Protein AF-A0A0K2RMB3-F1 (afdb_monomer_lite)

Secondary structure (DSSP, 8-state):
-HIIIIIHHHHHHTTS-BS-BSSSB-S-EEHHHHHHHHHHHHHHHHHHT-THHHHHHHHHHGGGGT-STT-S-SEETTTTEE--EE-TTS-EE----HHHHHHHHHHHHHHHT-HHHHHHHHT--EEEEEE--EEEEGGGSEEEEEEEE--S-SB-SS-B-GGG-EEEEEEEEEEEEE----SS-EEEEEEEEEBSS---EEEEEETTEEEEEEESB---S--SSS-SSEEEEPPPSSPBPTT--EEEEEESS-EEEEEEEEEESEEEEEEESTT--EEEEEE-SSS-EEEE--PPTTEEEEEEEE-TTSPBPPPPTTSSSEESS-EEEE-TT-EEEEEEEE-

Radius of gyration: 21.23 Å; chains: 1; bounding box: 59×36×60 Å

Foldseek 3Di:
DLCLFFVLQQCVLLFAQFPQPLPHSAHWFFQLSLLCNLVVLLVLCVVVVQVLSLLSSLLSLLQQQQQHLLSHHQADPVVLFGWGTAHPNRDTRRDGDPSNSVSNVSSVVSCVVPVVSVVSNNQFRHWPHHFWKDWFFQQVWDKDQWHKDQDPALDQQRGGQVVNIWIKHAAQMKTKTFADAAQAWKWKFWFWFAAQDFDDWKWKDQPPRTFAIGGQYNQHCDDPTNHRTDGDGHTTNHTHGHGTTIMMITHNGIIITRTMIIGGQWIKIWTGGNNAIKMKIFGQDPAKDKDAADADPQKWKAKFEAELSSHTDDDDPPQRDTH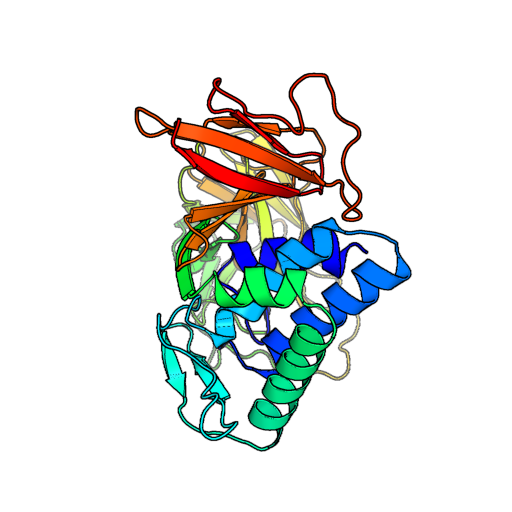PRRIHIYGHNGMMMIGIGGD

Structure (mmCIF, N/CA/C/O backbone):
data_AF-A0A0K2RMB3-F1
#
_entry.id   AF-A0A0K2RMB3-F1
#
loop_
_atom_site.group_PDB
_atom_site.id
_atom_site.type_symbol
_atom_site.label_atom_id
_atom_site.label_alt_id
_atom_site.label_comp_id
_atom_site.label_asym_id
_atom_site.label_entity_id
_atom_site.label_seq_id
_atom_site.pdbx_PDB_ins_code
_atom_site.Cartn_x
_atom_site.Cartn_y
_atom_site.Cartn_z
_atom_site.occupancy
_atom_site.B_iso_or_equiv
_atom_site.auth_seq_id
_atom_site.auth_comp_id
_atom_site.auth_asym_id
_atom_site.auth_atom_id
_atom_site.pdbx_PDB_model_num
ATOM 1 N N . MET A 1 1 ? -0.849 14.675 6.316 1.00 88.12 1 MET A N 1
ATOM 2 C CA . MET A 1 1 ? -2.057 14.631 5.455 1.00 88.12 1 MET A CA 1
ATOM 3 C C . MET A 1 1 ? -2.011 13.508 4.431 1.00 88.12 1 MET A C 1
ATOM 5 O O . MET A 1 1 ? -2.684 12.527 4.680 1.00 88.12 1 MET A O 1
ATOM 9 N N . LYS A 1 2 ? -1.232 13.571 3.335 1.00 91.75 2 LYS A N 1
ATOM 10 C CA . LYS A 1 2 ? -1.259 12.508 2.299 1.00 91.75 2 LYS A CA 1
ATOM 11 C C . LYS A 1 2 ? -0.852 11.118 2.807 1.00 91.75 2 LYS A C 1
ATOM 13 O O . LYS A 1 2 ? -1.502 10.141 2.459 1.00 91.75 2 LYS A O 1
ATOM 18 N N . ASP A 1 3 ? 0.174 11.034 3.656 1.00 94.06 3 ASP A N 1
ATOM 19 C CA . ASP A 1 3 ? 0.563 9.758 4.280 1.00 94.06 3 ASP A CA 1
ATOM 20 C C . ASP A 1 3 ? -0.597 9.143 5.096 1.00 94.06 3 ASP A C 1
ATOM 22 O O . ASP A 1 3 ? -0.942 7.976 4.935 1.00 94.06 3 ASP A O 1
ATOM 26 N N . SER A 1 4 ? -1.275 9.961 5.898 1.00 96.31 4 SER A N 1
ATOM 27 C CA . SER A 1 4 ? -2.376 9.539 6.769 1.00 96.31 4 SER A CA 1
ATOM 28 C C . SER A 1 4 ? -3.677 9.240 6.013 1.00 96.31 4 SER A C 1
ATOM 30 O O . SER A 1 4 ? -4.327 8.245 6.294 1.00 96.31 4 SER A O 1
ATOM 32 N N . ALA A 1 5 ? -4.065 10.091 5.059 1.00 95.06 5 ALA A N 1
ATOM 33 C CA . ALA A 1 5 ? -5.365 10.029 4.383 1.00 95.06 5 ALA A CA 1
ATOM 34 C C . ALA A 1 5 ? -5.354 9.212 3.080 1.00 95.06 5 ALA A C 1
ATOM 36 O O . ALA A 1 5 ? -6.416 8.847 2.594 1.00 95.06 5 ALA A O 1
ATOM 37 N N . GLN A 1 6 ? -4.179 8.939 2.500 1.00 94.62 6 GLN A N 1
ATOM 38 C CA . GLN A 1 6 ? -4.058 8.215 1.227 1.00 94.62 6 GLN A CA 1
ATOM 39 C C . GLN A 1 6 ? -3.192 6.972 1.382 1.00 94.62 6 GLN A C 1
ATOM 41 O O . GLN A 1 6 ? -3.661 5.862 1.149 1.00 94.62 6 GLN A O 1
ATOM 46 N N . PHE A 1 7 ? -1.939 7.138 1.811 1.00 95.00 7 PHE A N 1
ATOM 47 C CA . PHE A 1 7 ? -1.003 6.017 1.872 1.00 95.00 7 PHE A CA 1
ATOM 48 C C . PHE A 1 7 ? -1.413 4.974 2.917 1.00 95.00 7 PHE A C 1
ATOM 50 O O . PHE A 1 7 ? -1.483 3.795 2.596 1.00 95.00 7 PHE A O 1
ATOM 57 N N . THR A 1 8 ? -1.743 5.387 4.142 1.00 96.81 8 THR A N 1
ATOM 58 C CA . THR A 1 8 ? -2.095 4.449 5.219 1.00 96.81 8 THR A CA 1
ATOM 59 C C . THR A 1 8 ? -3.355 3.624 4.902 1.00 96.81 8 THR A C 1
ATOM 61 O O . THR A 1 8 ? -3.302 2.405 5.041 1.00 96.81 8 THR A O 1
ATOM 64 N N . PRO A 1 9 ? -4.460 4.200 4.391 1.00 96.81 9 PRO A N 1
ATOM 65 C CA . PRO A 1 9 ? -5.590 3.406 3.911 1.00 96.81 9 PRO A CA 1
ATOM 66 C C . PRO A 1 9 ? -5.220 2.428 2.782 1.00 96.81 9 PRO A C 1
ATOM 68 O O . PRO A 1 9 ? -5.684 1.289 2.785 1.00 96.81 9 PRO A O 1
ATOM 71 N N . GLN A 1 10 ? -4.353 2.831 1.843 1.00 95.81 10 GLN A N 1
ATOM 72 C CA . GLN A 1 10 ? -3.859 1.938 0.783 1.00 95.81 10 GLN A CA 1
ATOM 73 C C . GLN A 1 10 ? -2.991 0.799 1.339 1.00 95.81 10 GLN A C 1
ATOM 75 O O . GLN A 1 10 ? -3.118 -0.336 0.887 1.00 95.81 10 GLN A O 1
ATOM 80 N N . LEU A 1 11 ? -2.160 1.078 2.346 1.00 95.56 11 LEU A N 1
ATOM 81 C CA . LEU A 1 11 ? -1.373 0.084 3.079 1.00 95.56 11 LEU A CA 1
ATOM 82 C C . LEU A 1 11 ? -2.285 -0.959 3.745 1.00 95.56 11 LEU A C 1
ATOM 84 O O . LEU A 1 11 ? -2.073 -2.160 3.597 1.00 95.56 11 LEU A O 1
ATOM 88 N N . LEU A 1 12 ? -3.360 -0.515 4.403 1.00 96.81 12 LEU A N 1
ATOM 89 C CA . LEU A 1 12 ? -4.344 -1.412 5.016 1.00 96.81 12 LEU A CA 1
ATOM 90 C C . LEU A 1 12 ? -5.063 -2.281 3.970 1.00 96.81 12 LEU A C 1
ATOM 92 O O . LEU A 1 12 ? -5.192 -3.490 4.162 1.00 96.81 12 LEU A O 1
ATOM 96 N N . ALA A 1 13 ? -5.465 -1.701 2.836 1.00 97.00 13 ALA A N 1
ATOM 97 C CA . ALA A 1 13 ? -6.084 -2.442 1.736 1.00 97.00 13 ALA A CA 1
ATOM 98 C C . ALA A 1 13 ? -5.119 -3.380 0.991 1.00 97.00 13 ALA A C 1
ATOM 100 O O . ALA A 1 13 ? -5.566 -4.303 0.317 1.00 97.00 13 ALA A O 1
ATOM 101 N N . ALA A 1 14 ? -3.806 -3.188 1.117 1.00 94.31 14 ALA A N 1
ATOM 102 C CA . ALA A 1 14 ? -2.798 -4.099 0.576 1.00 94.31 14 ALA A CA 1
ATOM 103 C C . ALA A 1 14 ? -2.508 -5.305 1.493 1.00 94.31 14 ALA A C 1
ATOM 105 O O . ALA A 1 14 ? -1.767 -6.201 1.102 1.00 94.31 14 ALA A O 1
ATOM 106 N N . GLY A 1 15 ? -3.107 -5.364 2.688 1.00 90.56 15 GLY A N 1
ATOM 107 C CA . GLY A 1 15 ? -2.959 -6.493 3.612 1.00 90.56 15 GLY A CA 1
ATOM 108 C C . GLY A 1 15 ? -2.598 -6.098 5.039 1.00 90.56 15 GLY A C 1
ATOM 109 O O . GLY A 1 15 ? -2.682 -6.948 5.928 1.00 90.56 15 GLY A O 1
ATOM 110 N N . GLY A 1 16 ? -2.235 -4.836 5.280 1.00 88.94 16 GLY A N 1
ATOM 111 C CA . GLY A 1 16 ? -1.943 -4.305 6.608 1.00 88.94 16 GLY A CA 1
ATOM 112 C C . GLY A 1 16 ? -0.592 -3.588 6.691 1.00 88.94 16 GLY A C 1
ATOM 113 O O . GLY A 1 16 ? 0.048 -3.339 5.674 1.00 88.94 16 GLY A O 1
ATOM 114 N N . PRO A 1 17 ? -0.156 -3.224 7.905 1.00 89.31 17 PRO A N 1
ATOM 115 C CA . PRO A 1 17 ? 1.046 -2.426 8.128 1.00 89.31 17 PRO A CA 1
ATOM 116 C C . PRO A 1 17 ? 2.322 -3.277 8.041 1.00 89.31 17 PRO A C 1
ATOM 118 O O . PRO A 1 17 ? 2.923 -3.627 9.057 1.00 89.31 17 PRO A O 1
ATOM 121 N N . ASP A 1 18 ? 2.715 -3.642 6.820 1.00 91.06 18 ASP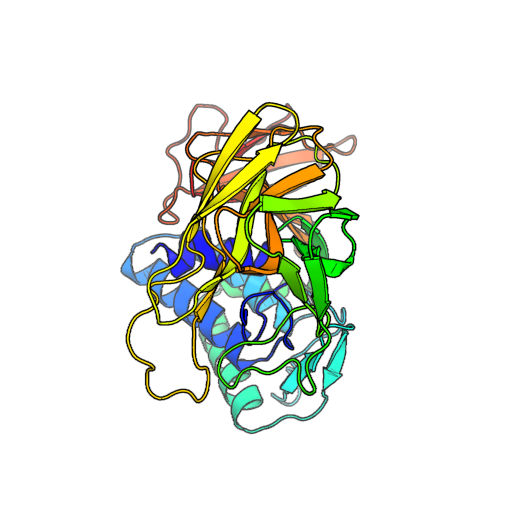 A N 1
ATOM 122 C CA . ASP A 1 18 ? 3.995 -4.311 6.559 1.00 91.06 18 ASP A CA 1
ATOM 123 C C . ASP A 1 18 ? 5.176 -3.426 6.987 1.00 91.06 18 ASP A C 1
ATOM 125 O O . ASP A 1 18 ? 5.121 -2.202 6.839 1.00 91.06 18 ASP A O 1
ATOM 129 N N . ASN A 1 19 ? 6.249 -4.046 7.491 1.00 89.00 19 ASN A N 1
ATOM 130 C CA . ASN A 1 19 ? 7.459 -3.355 7.952 1.00 89.00 19 ASN A CA 1
ATOM 131 C C . ASN A 1 19 ? 8.051 -2.445 6.868 1.00 89.00 19 ASN A C 1
ATOM 133 O O . ASN A 1 19 ? 8.391 -1.293 7.135 1.00 89.00 19 ASN A O 1
ATOM 137 N N . ALA A 1 20 ? 8.133 -2.945 5.635 1.00 89.25 20 ALA A N 1
ATOM 138 C CA . ALA A 1 20 ? 8.545 -2.151 4.493 1.00 89.25 20 ALA A CA 1
ATOM 139 C C . ALA A 1 20 ? 7.935 -2.658 3.185 1.00 89.25 20 ALA A C 1
ATOM 141 O O . ALA A 1 20 ? 7.613 -3.838 3.023 1.00 89.25 20 ALA A O 1
ATOM 142 N N . TRP A 1 21 ? 7.827 -1.732 2.232 1.00 91.56 21 TRP A N 1
ATOM 143 C CA . TRP A 1 21 ? 7.614 -2.024 0.819 1.00 91.56 21 TRP A CA 1
ATOM 144 C C . TRP A 1 21 ? 8.912 -1.736 0.078 1.00 91.56 21 TRP A C 1
ATOM 146 O O . TRP A 1 21 ? 9.262 -0.575 -0.143 1.00 91.56 21 TRP A O 1
ATOM 156 N N . SER A 1 22 ? 9.650 -2.793 -0.256 1.00 91.31 22 SER A N 1
ATOM 157 C CA . SER A 1 22 ? 11.040 -2.696 -0.705 1.00 91.31 22 SER A CA 1
ATOM 158 C C . SER A 1 22 ? 11.289 -3.419 -2.038 1.00 91.31 22 SER A C 1
ATOM 160 O O . SER A 1 22 ? 12.132 -4.303 -2.072 1.00 91.31 22 SER A O 1
ATOM 162 N N . PRO A 1 23 ? 10.622 -3.074 -3.160 1.00 92.12 23 PRO A N 1
ATOM 163 C CA . PRO A 1 23 ? 9.581 -2.055 -3.333 1.00 92.12 23 PRO A CA 1
ATOM 164 C C . PRO A 1 23 ? 8.153 -2.621 -3.245 1.00 92.12 23 PRO A C 1
ATOM 166 O O . PRO A 1 23 ? 7.186 -1.860 -3.276 1.00 92.12 23 PRO A O 1
ATOM 169 N N . THR A 1 24 ? 8.007 -3.944 -3.168 1.00 92.88 24 THR A N 1
ATOM 170 C CA . THR A 1 24 ? 6.718 -4.633 -3.052 1.00 92.88 24 THR A CA 1
ATOM 171 C C . THR A 1 24 ? 6.336 -4.879 -1.591 1.00 92.88 24 THR A C 1
ATOM 173 O O . THR A 1 24 ? 7.229 -4.974 -0.745 1.00 92.88 24 THR A O 1
ATOM 176 N N . PRO A 1 25 ? 5.041 -5.072 -1.279 1.00 87.50 25 PRO A N 1
ATOM 177 C CA . PRO A 1 25 ? 4.598 -5.596 0.014 1.00 87.50 25 PRO A CA 1
ATOM 178 C C . PRO A 1 25 ? 5.133 -7.021 0.223 1.00 87.50 25 PRO A C 1
ATOM 180 O O . PRO A 1 25 ? 4.576 -7.985 -0.298 1.00 87.50 25 PRO A O 1
ATOM 183 N N . GLY A 1 26 ? 6.271 -7.152 0.909 1.00 84.19 26 GLY A N 1
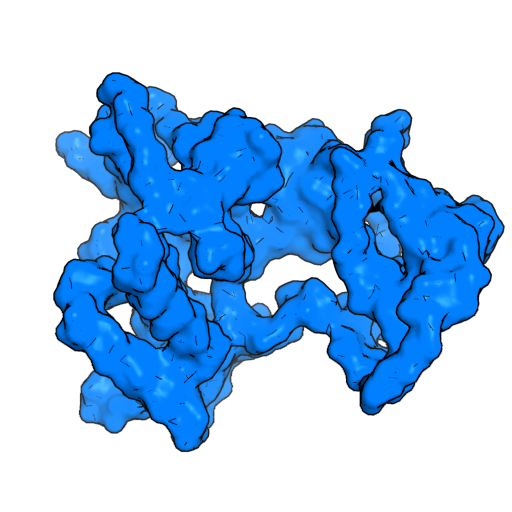ATOM 184 C CA . GLY A 1 26 ? 7.013 -8.418 0.999 1.00 84.19 26 GLY A CA 1
ATOM 185 C C . GLY A 1 26 ? 7.612 -8.718 2.369 1.00 84.19 26 GLY A C 1
ATOM 186 O O . GLY A 1 26 ? 8.315 -9.714 2.514 1.00 84.19 26 GLY A O 1
ATOM 187 N N . GLU A 1 27 ? 7.337 -7.885 3.371 1.00 91.00 27 GLU A N 1
ATOM 188 C CA . GLU A 1 27 ? 7.900 -8.030 4.713 1.00 91.00 27 GLU A CA 1
ATOM 189 C C . GLU A 1 27 ? 6.841 -8.383 5.768 1.00 91.00 27 GLU A C 1
ATOM 191 O O . GLU A 1 27 ? 5.626 -8.338 5.539 1.00 91.00 27 GLU A O 1
ATOM 196 N N . ALA A 1 28 ? 7.313 -8.791 6.946 1.00 94.44 28 ALA A N 1
ATOM 197 C CA . ALA A 1 28 ? 6.451 -9.092 8.078 1.00 94.44 28 ALA A CA 1
ATOM 198 C C . ALA A 1 28 ? 5.682 -7.844 8.542 1.00 94.44 28 ALA A C 1
ATOM 200 O O . ALA A 1 28 ? 6.162 -6.717 8.443 1.00 94.44 28 ALA A O 1
ATOM 201 N N . GLN A 1 29 ? 4.493 -8.057 9.096 1.00 95.88 29 GLN A N 1
ATOM 202 C CA . GLN A 1 29 ? 3.797 -7.045 9.888 1.00 95.88 29 GLN A CA 1
ATOM 203 C C . GLN A 1 29 ? 4.357 -7.059 11.298 1.00 95.88 29 GLN A C 1
ATOM 205 O O . GLN A 1 29 ? 4.622 -8.126 11.839 1.00 95.88 29 GLN A O 1
ATOM 210 N N . ILE A 1 30 ? 4.501 -5.896 11.907 1.00 95.44 30 ILE A N 1
ATOM 211 C CA . ILE A 1 30 ? 5.247 -5.726 13.157 1.00 95.44 30 ILE A CA 1
ATOM 212 C C . ILE A 1 30 ? 4.568 -4.684 14.039 1.00 95.44 30 ILE A C 1
ATOM 214 O O . ILE A 1 30 ? 4.005 -3.707 13.541 1.00 95.44 30 ILE A O 1
ATOM 218 N N . ALA A 1 31 ? 4.649 -4.865 15.356 1.00 95.50 31 ALA A N 1
ATOM 219 C CA . ALA A 1 31 ? 3.939 -4.011 16.308 1.00 95.50 31 ALA A CA 1
ATOM 220 C C . ALA A 1 31 ? 4.317 -2.522 16.185 1.00 95.50 31 ALA A C 1
ATOM 222 O O . ALA A 1 31 ? 3.442 -1.664 16.172 1.00 95.50 31 ALA A O 1
ATOM 223 N N . TYR A 1 32 ? 5.599 -2.193 16.005 1.00 93.94 32 TYR A N 1
ATOM 224 C CA . TYR A 1 32 ? 6.036 -0.797 15.864 1.00 93.94 32 TYR A CA 1
ATOM 225 C C . TYR A 1 32 ? 5.655 -0.170 14.512 1.00 93.94 32 TYR A C 1
ATOM 227 O O . TYR A 1 32 ? 5.428 1.041 14.430 1.00 93.94 32 TYR A O 1
ATOM 235 N N . GLY A 1 33 ? 5.478 -0.985 13.465 1.00 94.38 33 GLY A N 1
ATOM 236 C CA . GLY A 1 33 ? 4.880 -0.548 12.202 1.00 94.38 33 GLY A CA 1
ATOM 237 C C . GLY A 1 33 ? 3.396 -0.204 12.356 1.00 94.38 33 GLY A C 1
ATOM 238 O O . GLY A 1 33 ? 2.938 0.797 11.808 1.00 94.38 33 GLY A O 1
ATOM 239 N N . VAL A 1 34 ? 2.655 -0.988 13.148 1.00 97.31 34 VAL A N 1
ATOM 240 C CA . VAL A 1 34 ? 1.240 -0.733 13.477 1.00 97.31 34 VAL A CA 1
ATOM 241 C C . VAL A 1 34 ? 1.109 0.538 14.316 1.00 97.31 34 VAL A C 1
ATOM 243 O O . VAL A 1 34 ? 0.344 1.433 13.958 1.00 97.31 34 VAL A O 1
ATOM 246 N N . ASP A 1 35 ? 1.885 0.641 15.396 1.00 98.00 35 ASP A N 1
ATOM 247 C CA . ASP A 1 35 ? 1.874 1.787 16.307 1.00 98.00 35 ASP A CA 1
ATOM 248 C C . ASP A 1 35 ? 2.161 3.105 15.591 1.00 98.00 35 ASP A C 1
ATOM 250 O O . ASP A 1 35 ? 1.394 4.059 15.710 1.00 98.00 35 ASP A O 1
ATOM 254 N N . SER A 1 36 ? 3.189 3.127 14.736 1.00 96.31 36 SER A N 1
ATOM 255 C CA . SER A 1 36 ? 3.529 4.308 13.935 1.00 96.31 36 SER A CA 1
ATOM 256 C C . SER A 1 36 ? 2.346 4.813 13.101 1.00 96.31 36 SER A C 1
ATOM 258 O O . SER A 1 36 ? 2.179 6.023 12.925 1.00 96.31 36 SER A O 1
ATOM 260 N N . ARG A 1 37 ? 1.493 3.905 12.601 1.00 97.69 37 ARG A N 1
ATOM 261 C CA . ARG A 1 37 ? 0.268 4.279 11.881 1.00 97.69 37 ARG A CA 1
ATOM 262 C C . ARG A 1 37 ? -0.799 4.803 12.830 1.00 97.69 37 ARG A C 1
ATOM 264 O O . ARG A 1 37 ? -1.365 5.852 12.541 1.00 97.69 37 ARG A O 1
ATOM 271 N N . VAL A 1 38 ? -1.057 4.121 13.946 1.00 98.62 38 VAL A N 1
ATOM 272 C CA . VAL A 1 38 ? -2.063 4.540 14.937 1.00 98.62 38 VAL A CA 1
ATOM 273 C C . VAL A 1 38 ? -1.743 5.930 15.490 1.00 98.62 38 VAL A C 1
ATOM 275 O O . VAL A 1 38 ? -2.566 6.838 15.366 1.00 98.62 38 VAL A O 1
ATOM 278 N N . GLU A 1 39 ? -0.540 6.133 16.023 1.00 98.38 39 GLU A N 1
ATOM 279 C CA . GLU A 1 39 ? -0.106 7.412 16.597 1.00 98.38 39 GLU A CA 1
ATOM 280 C C . GLU A 1 39 ? -0.076 8.522 15.537 1.00 98.38 39 GLU A C 1
ATOM 282 O O . GLU A 1 39 ? -0.600 9.619 15.752 1.00 98.38 39 GLU A O 1
ATOM 287 N N . GLY A 1 40 ? 0.458 8.231 14.343 1.00 97.75 40 GLY A N 1
ATOM 288 C CA . GLY A 1 40 ? 0.495 9.179 13.229 1.00 97.75 40 GLY A CA 1
ATOM 289 C C . GLY A 1 40 ? -0.897 9.631 12.777 1.00 97.75 40 GLY A C 1
ATOM 290 O O . GLY A 1 40 ? -1.116 10.823 12.530 1.00 97.75 40 GLY A O 1
ATOM 291 N N . LEU A 1 41 ? -1.857 8.705 12.703 1.00 98.56 41 LEU A N 1
ATOM 292 C CA . LEU A 1 41 ? -3.251 8.996 12.366 1.00 98.56 41 LEU A CA 1
ATOM 293 C C . LEU A 1 41 ? -3.934 9.820 13.457 1.00 98.56 41 LEU A C 1
ATOM 295 O O . LEU A 1 41 ? -4.530 10.845 13.136 1.00 98.56 41 LEU A O 1
ATOM 299 N N . VAL A 1 42 ? -3.808 9.435 14.731 1.00 98.69 42 VAL A N 1
ATOM 300 C CA . VAL A 1 42 ? -4.411 10.154 15.869 1.00 98.69 42 VAL A CA 1
ATOM 301 C C . VAL A 1 42 ? -3.854 11.574 15.985 1.00 98.69 42 VAL A C 1
ATOM 303 O O . VAL A 1 42 ? -4.617 12.538 16.112 1.00 98.69 42 VAL A O 1
ATOM 306 N N . ALA A 1 43 ? -2.532 11.734 15.890 1.00 98.12 43 ALA A N 1
ATOM 307 C CA . ALA A 1 43 ? -1.885 13.040 15.939 1.00 98.12 43 ALA A CA 1
ATOM 308 C C . ALA A 1 43 ? -2.316 13.928 14.762 1.00 98.12 43 ALA A C 1
ATOM 310 O O . ALA A 1 43 ? -2.637 15.104 14.957 1.00 98.12 43 ALA A O 1
ATOM 311 N N . THR A 1 44 ? -2.385 13.366 13.551 1.00 98.19 44 THR A N 1
ATOM 312 C CA . THR A 1 44 ? -2.814 14.104 12.355 1.00 98.19 44 THR A CA 1
ATOM 313 C C . THR A 1 44 ? -4.294 14.471 12.418 1.00 98.19 44 THR A C 1
ATOM 315 O O . THR A 1 44 ? -4.639 15.608 12.103 1.00 98.19 44 THR A O 1
ATOM 318 N N . ALA A 1 45 ? -5.161 13.561 12.877 1.00 98.00 45 ALA A N 1
ATOM 319 C CA . ALA A 1 45 ? -6.589 13.811 13.070 1.00 98.00 45 ALA A CA 1
ATOM 320 C C . ALA A 1 45 ? -6.810 15.028 13.972 1.00 98.00 45 ALA A C 1
ATOM 322 O O . ALA A 1 45 ? -7.566 15.934 13.624 1.00 98.00 45 ALA A O 1
ATOM 323 N N . ARG A 1 46 ? -6.082 15.087 15.096 1.00 97.44 46 ARG A N 1
ATOM 324 C CA . ARG A 1 46 ? -6.122 16.213 16.034 1.00 97.44 46 ARG A CA 1
ATOM 325 C C . ARG A 1 46 ? -5.586 17.499 15.411 1.00 97.44 46 ARG A C 1
ATOM 327 O O . ARG A 1 46 ? -6.246 18.529 15.487 1.00 97.44 46 ARG A O 1
ATOM 334 N N . ALA A 1 47 ? -4.395 17.454 14.817 1.00 97.81 47 ALA A N 1
ATOM 335 C CA . ALA A 1 47 ? -3.725 18.643 14.289 1.00 97.81 47 ALA A CA 1
ATOM 336 C C . ALA A 1 47 ? -4.462 19.266 13.093 1.00 97.81 47 ALA A C 1
ATOM 338 O O . ALA A 1 47 ? -4.457 20.485 12.938 1.00 97.81 47 ALA A O 1
ATOM 339 N N . ALA A 1 48 ? -5.091 18.438 12.258 1.00 96.31 48 ALA A N 1
ATOM 340 C CA . ALA A 1 48 ? -5.784 18.871 11.050 1.00 96.31 48 ALA A CA 1
ATOM 341 C C . ALA A 1 48 ? -7.311 18.938 11.200 1.00 96.31 48 ALA A C 1
ATOM 343 O O . ALA A 1 48 ? -7.984 19.248 10.222 1.00 96.31 48 ALA A O 1
ATOM 344 N N . ASN A 1 49 ? -7.858 18.638 12.385 1.00 95.56 49 ASN A N 1
ATOM 345 C CA . ASN A 1 49 ? -9.298 18.488 12.618 1.00 95.56 49 ASN A CA 1
ATOM 346 C C . ASN A 1 49 ? -9.960 17.549 11.588 1.00 95.56 49 ASN A C 1
ATOM 348 O O . ASN A 1 49 ? -10.966 17.899 10.978 1.00 95.56 49 ASN A O 1
ATOM 352 N N . ALA A 1 50 ? -9.336 16.397 11.334 1.00 96.31 50 ALA A N 1
ATOM 353 C CA . ALA A 1 50 ? -9.709 15.441 10.289 1.00 96.31 50 ALA A CA 1
ATOM 354 C C . ALA A 1 50 ? -10.255 14.146 10.926 1.00 96.31 50 ALA A C 1
ATOM 356 O O . ALA A 1 50 ? -9.496 13.188 11.108 1.00 96.31 50 ALA A O 1
ATOM 357 N N . PRO A 1 51 ? -11.541 14.110 11.326 1.00 94.44 51 PRO A N 1
ATOM 358 C CA . PRO A 1 51 ? -12.095 13.033 12.149 1.00 94.44 51 PRO A CA 1
ATOM 359 C C . PRO A 1 51 ? -12.087 11.663 11.461 1.00 94.44 51 PRO A C 1
ATOM 361 O O . PRO A 1 51 ? -11.903 10.662 12.147 1.00 94.44 51 PRO A O 1
ATOM 364 N N . GLY A 1 52 ? -12.181 11.603 10.127 1.00 93.88 52 GLY A N 1
ATOM 365 C CA . GLY A 1 52 ? -12.168 10.330 9.392 1.00 93.88 52 GLY A CA 1
ATOM 366 C C . GLY A 1 52 ? -10.865 9.545 9.542 1.00 93.88 52 GLY A C 1
ATOM 367 O O . GLY A 1 52 ? -10.839 8.327 9.382 1.00 93.88 52 GLY A O 1
ATOM 368 N N . LEU A 1 53 ? -9.764 10.210 9.911 1.00 98.19 53 LEU A N 1
ATOM 369 C CA . LEU A 1 53 ? -8.501 9.526 10.192 1.00 98.19 53 LEU A CA 1
ATOM 370 C C . LEU A 1 53 ? -8.579 8.632 11.439 1.00 98.19 53 LEU A C 1
ATOM 372 O O . LEU A 1 53 ? -7.782 7.704 11.560 1.00 98.19 53 LEU A O 1
ATOM 376 N N . LEU A 1 54 ? -9.540 8.862 12.342 1.00 98.12 54 LEU A N 1
ATOM 377 C CA . LEU A 1 54 ? -9.767 7.984 13.490 1.00 98.12 54 LEU A CA 1
ATOM 378 C C . LEU A 1 54 ? -10.406 6.651 13.074 1.00 98.12 54 LEU A C 1
ATOM 380 O O . LEU A 1 54 ? -10.104 5.630 13.682 1.00 98.12 54 LEU A O 1
ATOM 384 N N . ASP A 1 55 ? -11.209 6.610 12.009 1.00 96.56 55 ASP A N 1
ATOM 385 C CA . ASP A 1 55 ? -11.718 5.342 11.464 1.00 96.56 55 ASP A CA 1
ATOM 386 C C . ASP A 1 55 ? -10.597 4.509 10.847 1.00 96.56 55 ASP A C 1
ATOM 388 O O . ASP A 1 55 ? -10.486 3.307 11.094 1.00 96.56 55 ASP A O 1
ATOM 392 N N . VAL A 1 56 ? -9.686 5.165 10.125 1.00 98.38 56 VAL A N 1
ATOM 393 C CA . VAL A 1 56 ? -8.469 4.522 9.613 1.00 98.38 56 VAL A CA 1
ATOM 394 C C . VAL A 1 56 ? -7.599 4.019 10.775 1.00 98.38 56 VAL A C 1
ATOM 396 O O . VAL A 1 56 ? -7.069 2.908 10.713 1.00 98.38 56 VAL A O 1
ATOM 399 N N . ALA A 1 57 ? -7.490 4.794 11.862 1.00 98.62 57 ALA A N 1
ATOM 400 C CA . ALA A 1 57 ? -6.732 4.400 13.051 1.00 98.62 57 ALA A CA 1
ATOM 401 C C . ALA A 1 57 ? -7.356 3.187 13.747 1.00 98.62 57 ALA A C 1
ATOM 403 O O . ALA A 1 57 ? -6.624 2.316 14.214 1.00 98.62 57 ALA A O 1
ATOM 404 N N . ALA A 1 58 ? -8.688 3.089 13.774 1.00 98.50 58 ALA A N 1
ATOM 405 C CA . ALA A 1 58 ? -9.391 1.941 14.334 1.00 98.50 58 ALA A CA 1
ATOM 406 C C . ALA A 1 58 ? -9.083 0.654 13.557 1.00 98.50 58 ALA A C 1
ATOM 408 O O . ALA A 1 58 ? -8.813 -0.376 14.173 1.00 98.50 58 ALA A O 1
ATOM 409 N N . VAL A 1 59 ? -9.059 0.714 12.219 1.00 98.38 59 VAL A N 1
ATOM 410 C CA . VAL A 1 59 ? -8.681 -0.434 11.374 1.00 98.38 59 VAL A CA 1
ATOM 411 C C . VAL A 1 59 ? -7.229 -0.842 11.619 1.00 98.38 59 VAL A C 1
ATOM 413 O O . VAL A 1 59 ? -6.957 -2.029 11.787 1.00 98.38 59 VAL A O 1
ATOM 416 N N . ALA A 1 60 ? -6.303 0.121 11.693 1.00 98.50 60 ALA A N 1
ATOM 417 C CA . ALA A 1 60 ? -4.901 -0.163 11.998 1.00 98.50 60 ALA A CA 1
ATOM 418 C C . ALA A 1 60 ? -4.736 -0.804 13.390 1.00 98.50 60 ALA A C 1
ATOM 420 O O . ALA A 1 60 ? -4.086 -1.839 13.520 1.00 98.50 60 ALA A O 1
ATOM 421 N N . ALA A 1 61 ? -5.378 -0.243 14.419 1.00 98.69 61 ALA A N 1
ATOM 422 C CA . ALA A 1 61 ? -5.340 -0.765 15.785 1.00 98.69 61 ALA A CA 1
ATOM 423 C C . ALA A 1 61 ? -6.015 -2.143 15.922 1.00 98.69 61 ALA A C 1
ATOM 425 O O . ALA A 1 61 ? -5.599 -2.944 16.759 1.00 98.69 61 ALA A O 1
ATOM 426 N N . GLY A 1 62 ? -7.000 -2.453 15.071 1.00 98.38 62 GLY A N 1
ATOM 427 C CA . GLY A 1 62 ? -7.633 -3.772 14.974 1.00 98.38 62 GLY A CA 1
ATOM 428 C C . GLY A 1 62 ? -6.635 -4.920 14.777 1.00 98.38 62 GLY A C 1
ATOM 429 O O . GLY A 1 62 ? -6.897 -6.050 15.201 1.00 98.38 62 GLY A O 1
ATOM 430 N N . TRP A 1 63 ? -5.454 -4.635 14.216 1.00 98.44 63 TRP A N 1
ATOM 431 C CA . TRP A 1 63 ? -4.354 -5.593 14.102 1.00 98.44 63 TRP A CA 1
ATOM 432 C C . TRP A 1 63 ? -3.989 -6.221 15.454 1.00 98.44 63 TRP A C 1
ATOM 434 O O . TRP A 1 63 ? -3.806 -7.437 15.531 1.00 98.44 63 TRP A O 1
ATOM 444 N N . TYR A 1 64 ? -3.976 -5.435 16.539 1.00 98.56 64 TYR A N 1
ATOM 445 C CA . TYR A 1 64 ? -3.672 -5.927 17.887 1.00 98.56 64 TYR A CA 1
ATOM 446 C C . TYR A 1 64 ? -4.704 -6.934 18.410 1.00 98.56 64 TYR A C 1
ATOM 448 O O . TYR A 1 64 ? -4.369 -7.802 19.220 1.00 98.56 64 TYR A O 1
ATOM 456 N N . PHE A 1 65 ? -5.941 -6.859 17.917 1.00 98.44 65 PHE A N 1
ATOM 457 C CA . PHE A 1 65 ? -7.084 -7.632 18.408 1.00 98.44 65 PHE A CA 1
ATOM 458 C C . PHE A 1 65 ? -7.482 -8.800 17.496 1.00 98.44 65 PHE A C 1
ATOM 460 O O . PHE A 1 65 ? -8.410 -9.537 17.823 1.00 98.44 65 PHE A O 1
ATOM 467 N N . GLY A 1 66 ? -6.758 -9.012 16.393 1.00 97.62 66 GLY A N 1
ATOM 468 C CA . GLY A 1 66 ? -6.938 -10.164 15.505 1.00 97.62 66 GLY A CA 1
ATOM 469 C C . GLY A 1 66 ? -7.281 -9.822 14.057 1.00 97.62 66 GLY A C 1
ATOM 470 O O . GLY A 1 66 ? -7.263 -10.723 13.218 1.00 97.62 66 GLY A O 1
ATOM 471 N N . ALA A 1 67 ? -7.518 -8.547 13.721 1.00 98.00 67 ALA A N 1
ATOM 472 C CA . ALA A 1 67 ? -7.677 -8.102 12.334 1.00 98.00 67 ALA A CA 1
ATOM 473 C C . ALA A 1 67 ? -6.315 -7.982 11.635 1.00 98.00 67 ALA A C 1
ATOM 475 O O . ALA A 1 67 ? -5.844 -6.913 11.256 1.00 98.00 67 ALA A O 1
ATOM 476 N N . ASN A 1 68 ? -5.647 -9.124 11.530 1.00 96.94 68 ASN A N 1
ATOM 477 C CA . ASN A 1 68 ? -4.332 -9.295 10.949 1.00 96.94 68 ASN A CA 1
ATOM 478 C C . ASN A 1 68 ? -4.282 -10.619 10.180 1.00 96.94 68 ASN A C 1
ATOM 480 O O . ASN A 1 68 ? -5.162 -11.470 10.316 1.00 96.94 68 ASN A O 1
ATOM 484 N N . ARG A 1 69 ? -3.227 -10.823 9.390 1.00 94.88 69 ARG A N 1
ATOM 485 C CA . ARG A 1 69 ? -3.091 -12.011 8.530 1.00 94.88 69 ARG A CA 1
ATOM 486 C C . ARG A 1 69 ? -3.043 -13.353 9.281 1.00 94.88 69 ARG A C 1
ATOM 488 O O . ARG A 1 69 ? -3.285 -14.384 8.667 1.00 94.88 69 ARG A O 1
ATOM 495 N N . SER A 1 70 ? -2.747 -13.363 10.586 1.00 96.69 70 SER A N 1
ATOM 496 C CA . SER A 1 70 ? -2.778 -14.593 11.396 1.00 96.69 70 SER A CA 1
ATOM 497 C C . SER A 1 70 ? -4.169 -14.921 11.951 1.00 96.69 70 SER A C 1
ATOM 499 O O . SER A 1 70 ? -4.395 -16.046 12.400 1.00 96.69 70 SER A O 1
ATOM 501 N N . GLY A 1 71 ? -5.082 -13.942 11.978 1.00 96.75 71 GLY A N 1
ATOM 502 C CA . GLY A 1 71 ? -6.397 -14.053 12.612 1.00 96.75 71 GLY A CA 1
ATOM 503 C C . GLY A 1 71 ? -6.354 -14.219 14.137 1.00 96.75 71 GLY A C 1
ATOM 504 O O . GLY A 1 71 ? -7.352 -14.614 14.737 1.00 96.75 71 GLY A O 1
ATOM 505 N N . LYS A 1 72 ? -5.201 -13.983 14.778 1.00 96.94 72 LYS A N 1
ATOM 506 C CA . LYS A 1 72 ? -4.999 -14.147 16.225 1.00 96.94 72 LYS A CA 1
ATOM 507 C C . LYS A 1 72 ? -4.693 -12.803 16.884 1.00 96.94 72 LYS A C 1
ATOM 509 O O . LYS A 1 72 ? -4.008 -11.986 16.269 1.00 96.94 72 LYS A O 1
ATOM 514 N N . PRO A 1 73 ? -5.135 -12.572 18.134 1.00 97.44 73 PRO A N 1
ATOM 515 C CA . PRO A 1 73 ? -4.737 -11.388 18.885 1.00 97.44 73 PRO A CA 1
ATOM 516 C C . PRO A 1 73 ? -3.215 -11.280 18.986 1.00 97.44 73 PRO A C 1
ATOM 518 O O . PRO A 1 73 ? -2.534 -12.252 19.319 1.00 97.44 73 PRO A O 1
ATOM 521 N N . ALA A 1 74 ? -2.704 -10.088 18.704 1.00 97.62 74 ALA A N 1
ATOM 522 C CA . ALA A 1 74 ? -1.291 -9.753 18.802 1.00 97.62 74 ALA A CA 1
ATOM 523 C C . ALA A 1 74 ? -0.936 -9.100 20.150 1.00 97.62 74 ALA A C 1
ATOM 525 O O . ALA A 1 74 ? 0.234 -9.065 20.515 1.00 97.62 74 ALA A O 1
ATOM 526 N N . TYR A 1 75 ? -1.935 -8.638 20.910 1.00 98.31 75 TYR A N 1
ATOM 527 C CA . TYR A 1 75 ? -1.791 -8.071 22.251 1.00 98.31 75 TYR A CA 1
ATOM 528 C C . TYR A 1 75 ? -2.507 -8.923 23.310 1.00 98.31 75 TYR A C 1
ATOM 530 O O . TYR A 1 75 ? -3.636 -9.372 23.102 1.00 98.31 75 TYR A O 1
ATOM 538 N N . ASN A 1 76 ? -1.870 -9.115 24.470 1.00 97.00 76 ASN A N 1
ATOM 539 C CA . ASN A 1 76 ? -2.475 -9.745 25.641 1.00 97.00 76 ASN A CA 1
ATOM 540 C C . ASN A 1 76 ? -2.737 -8.702 26.748 1.00 97.00 76 ASN A C 1
ATOM 542 O O . ASN A 1 76 ? -1.797 -8.300 27.439 1.00 97.00 76 ASN A O 1
ATOM 546 N N . PRO A 1 77 ? -4.001 -8.315 26.999 1.00 95.81 77 PRO A N 1
ATOM 547 C CA . PRO A 1 77 ? -4.327 -7.313 28.013 1.00 95.81 77 PRO A CA 1
ATOM 548 C C . PRO A 1 77 ? -4.109 -7.787 29.456 1.00 95.81 77 PRO A C 1
ATOM 550 O O . PRO A 1 77 ? -3.968 -6.957 30.348 1.00 95.81 77 PRO A O 1
ATOM 553 N N . ALA A 1 78 ? -4.068 -9.099 29.716 1.00 96.62 78 ALA A N 1
ATOM 554 C CA . ALA A 1 78 ? -3.866 -9.620 31.069 1.00 96.62 78 ALA A CA 1
ATOM 555 C C . ALA A 1 78 ? -2.412 -9.471 31.547 1.00 96.62 78 ALA A C 1
ATOM 557 O O . ALA A 1 78 ? -2.161 -9.374 32.746 1.00 96.62 78 ALA A O 1
ATOM 558 N N . THR A 1 79 ? -1.457 -9.475 30.615 1.00 94.44 79 THR A N 1
ATOM 559 C CA . THR A 1 79 ? -0.014 -9.431 30.905 1.00 94.44 79 THR A CA 1
ATOM 560 C C . THR A 1 79 ? 0.669 -8.179 30.363 1.00 94.44 79 THR A C 1
ATOM 562 O O . THR A 1 79 ? 1.794 -7.892 30.758 1.00 94.44 79 THR A O 1
ATOM 565 N N . GLY A 1 80 ? 0.026 -7.449 29.446 1.00 94.25 80 GLY A N 1
ATOM 566 C CA . GLY A 1 80 ? 0.616 -6.315 28.737 1.00 94.25 80 GLY A CA 1
ATOM 567 C C . GLY A 1 80 ? 1.612 -6.708 27.637 1.00 94.25 80 GLY A C 1
ATOM 568 O O . GLY A 1 80 ? 2.247 -5.830 27.065 1.00 94.25 80 GLY A O 1
ATOM 569 N N . THR A 1 81 ? 1.769 -8.002 27.341 1.00 95.56 81 THR A N 1
ATOM 570 C CA . THR A 1 81 ? 2.723 -8.503 26.336 1.00 95.56 81 THR A CA 1
ATOM 571 C C . THR A 1 81 ? 2.148 -8.429 24.926 1.00 95.56 81 THR A C 1
ATOM 573 O O . THR A 1 81 ? 0.932 -8.540 24.746 1.00 95.56 81 THR A O 1
ATOM 576 N N . ALA A 1 82 ? 3.021 -8.343 23.924 1.00 96.62 82 ALA A N 1
ATOM 577 C CA . ALA A 1 82 ? 2.641 -8.321 22.518 1.00 96.62 82 ALA A CA 1
ATOM 578 C C . ALA A 1 82 ? 3.560 -9.210 21.679 1.00 96.62 82 ALA A C 1
ATOM 580 O O . ALA A 1 82 ? 4.715 -9.416 22.036 1.00 96.62 82 ALA A O 1
ATOM 581 N N . ILE A 1 83 ? 3.050 -9.739 20.570 1.00 97.12 83 ILE A N 1
ATOM 582 C CA . ILE A 1 83 ? 3.889 -10.456 19.605 1.00 97.12 83 ILE A CA 1
ATOM 583 C C . ILE A 1 83 ? 4.796 -9.473 18.859 1.00 97.12 83 ILE A C 1
ATOM 585 O O . ILE A 1 83 ? 4.445 -8.310 18.655 1.00 97.12 83 ILE A O 1
ATOM 589 N N . ASP A 1 84 ? 5.933 -9.966 18.388 1.00 94.50 84 ASP A N 1
ATOM 590 C CA . ASP A 1 84 ? 6.905 -9.163 17.651 1.00 94.50 84 ASP A CA 1
ATOM 591 C C . ASP A 1 84 ? 6.392 -8.815 16.252 1.00 94.50 84 ASP A C 1
ATOM 593 O O . ASP A 1 84 ? 6.500 -7.682 15.781 1.00 94.50 84 ASP A O 1
ATOM 597 N N . GLY A 1 85 ? 5.769 -9.802 15.606 1.00 95.94 85 GLY A N 1
ATOM 598 C CA . GLY A 1 85 ? 5.239 -9.646 14.269 1.00 95.94 85 GLY A CA 1
ATOM 599 C C . GLY A 1 85 ? 4.618 -10.906 13.685 1.00 95.94 85 GLY A C 1
ATOM 600 O O . GLY A 1 85 ? 4.521 -11.959 14.324 1.00 95.94 85 GLY A O 1
ATOM 601 N N . ILE A 1 86 ? 4.175 -10.769 12.442 1.00 97.50 86 ILE A N 1
ATOM 602 C CA . ILE A 1 86 ? 3.503 -11.793 11.659 1.00 97.50 86 ILE A CA 1
ATOM 603 C C . ILE A 1 86 ? 4.110 -11.810 10.257 1.00 97.50 86 ILE A C 1
ATOM 605 O O . ILE A 1 86 ? 4.012 -10.837 9.503 1.00 97.50 86 ILE A O 1
ATOM 609 N N . GLU A 1 87 ? 4.712 -12.939 9.907 1.00 95.50 87 GLU A N 1
ATOM 610 C CA . GLU A 1 87 ? 5.348 -13.181 8.612 1.00 95.50 87 GLU A CA 1
ATOM 611 C C . GLU A 1 87 ? 4.354 -13.063 7.456 1.00 95.50 87 GLU A C 1
ATOM 613 O O . GLU A 1 87 ? 3.143 -13.139 7.655 1.00 95.50 87 GLU A O 1
ATOM 618 N N . THR A 1 88 ? 4.846 -12.917 6.227 1.00 92.31 88 THR A N 1
ATOM 619 C CA . THR A 1 88 ? 4.003 -12.797 5.022 1.00 92.31 88 THR A CA 1
ATOM 620 C C . THR A 1 88 ? 3.063 -13.986 4.801 1.00 92.31 88 THR A C 1
ATOM 622 O O . THR A 1 88 ? 1.975 -13.805 4.262 1.00 92.31 88 THR A O 1
ATOM 625 N N . ASP A 1 89 ? 3.428 -15.178 5.282 1.00 92.81 89 ASP A N 1
ATOM 626 C CA . ASP A 1 89 ? 2.615 -16.401 5.234 1.00 92.81 89 ASP A CA 1
ATOM 627 C C . ASP A 1 89 ? 1.620 -16.546 6.407 1.00 92.81 89 ASP A C 1
ATOM 629 O O . ASP A 1 89 ? 0.907 -17.546 6.507 1.00 92.81 89 ASP A O 1
ATOM 633 N N . GLY A 1 90 ? 1.557 -15.558 7.306 1.00 95.00 90 GLY A N 1
ATOM 634 C CA . GLY A 1 90 ? 0.671 -15.552 8.471 1.00 95.00 90 GLY A CA 1
ATOM 635 C C . GLY A 1 90 ? 1.246 -16.222 9.719 1.00 95.00 90 GLY A C 1
ATOM 636 O O . GLY A 1 90 ? 0.589 -16.228 10.768 1.00 95.00 90 GLY A O 1
ATOM 637 N N . ARG A 1 91 ? 2.468 -16.766 9.661 1.00 97.44 91 ARG A N 1
ATOM 638 C CA . ARG A 1 91 ? 3.129 -17.343 10.833 1.00 97.44 91 ARG A CA 1
ATOM 639 C C . ARG A 1 91 ? 3.440 -16.252 11.861 1.00 97.44 91 ARG A C 1
ATOM 641 O O . ARG A 1 91 ? 4.013 -15.214 11.549 1.00 97.44 91 ARG A O 1
ATOM 648 N N . VAL A 1 92 ? 3.077 -16.506 13.115 1.00 97.81 92 VAL A N 1
ATOM 649 C CA . VAL A 1 92 ? 3.319 -15.583 14.235 1.00 97.81 92 VAL A CA 1
ATOM 650 C C . VAL A 1 92 ? 4.747 -15.750 14.755 1.00 97.81 92 VAL A C 1
ATOM 652 O O . VAL A 1 92 ? 5.186 -16.877 15.000 1.00 97.81 92 VAL A O 1
ATOM 655 N N . ASN A 1 93 ? 5.443 -14.635 14.974 1.00 96.25 93 ASN A N 1
ATOM 656 C CA . ASN A 1 93 ? 6.640 -14.572 15.806 1.00 96.25 93 ASN A CA 1
ATOM 657 C C . ASN A 1 93 ? 6.210 -14.245 17.252 1.00 96.25 93 ASN A C 1
ATOM 659 O O . ASN A 1 93 ? 5.868 -13.097 17.533 1.00 96.25 93 ASN A O 1
ATOM 663 N N . PRO A 1 94 ? 6.194 -15.229 18.174 1.00 95.44 94 PRO A N 1
ATOM 664 C CA . PRO A 1 94 ? 5.654 -15.050 19.521 1.00 95.44 94 PRO A CA 1
ATOM 665 C C . PRO A 1 94 ? 6.620 -14.334 20.474 1.00 95.44 94 PRO A C 1
ATOM 667 O O . PRO A 1 94 ? 6.304 -14.203 21.657 1.00 95.44 94 PRO A O 1
ATOM 670 N N . ASN A 1 95 ? 7.802 -13.919 20.004 1.00 94.44 95 ASN A N 1
ATOM 671 C CA . ASN A 1 95 ? 8.701 -13.099 20.805 1.00 94.44 95 ASN A CA 1
ATOM 672 C C . ASN A 1 95 ? 7.977 -11.815 21.236 1.00 94.44 95 ASN A C 1
ATOM 674 O O . ASN A 1 95 ? 7.116 -11.315 20.524 1.00 94.44 95 ASN A O 1
ATOM 678 N N . SER A 1 96 ? 8.328 -11.291 22.407 1.00 91.38 96 SER A N 1
ATOM 679 C CA . SER A 1 96 ? 7.782 -10.043 22.956 1.00 91.38 96 SER A CA 1
ATOM 680 C C . SER A 1 96 ? 8.965 -9.168 23.342 1.00 91.38 96 SER A C 1
ATOM 682 O O . SER A 1 96 ? 9.306 -9.031 24.517 1.00 91.38 96 SER A O 1
ATOM 684 N N . GLY A 1 97 ? 9.670 -8.669 22.326 1.00 93.38 97 GLY A N 1
ATOM 685 C CA . GLY A 1 97 ? 10.819 -7.790 22.505 1.00 93.38 97 GLY A CA 1
ATOM 686 C C . GLY A 1 97 ? 10.428 -6.474 23.181 1.00 93.38 97 GLY A C 1
ATOM 687 O O . GLY A 1 97 ? 9.250 -6.117 23.264 1.00 93.38 97 GLY A O 1
ATOM 688 N N . ALA A 1 98 ? 11.423 -5.732 23.673 1.00 94.12 98 ALA A N 1
ATOM 689 C CA . ALA A 1 98 ? 11.174 -4.434 24.301 1.00 94.12 98 ALA A CA 1
ATOM 690 C C . ALA A 1 98 ? 10.478 -3.464 23.332 1.00 94.12 98 ALA A C 1
ATOM 692 O O . ALA A 1 98 ? 9.507 -2.821 23.713 1.00 94.12 98 ALA A O 1
ATOM 693 N N . GLU A 1 99 ? 10.932 -3.412 22.078 1.00 94.94 99 GLU A N 1
ATOM 694 C CA . GLU A 1 99 ? 10.376 -2.542 21.038 1.00 94.94 99 GLU A CA 1
ATOM 695 C C . GLU A 1 99 ? 8.903 -2.861 20.750 1.00 94.94 99 GLU A C 1
ATOM 697 O O . GLU A 1 99 ? 8.042 -2.001 20.934 1.00 94.94 99 GLU A O 1
ATOM 702 N N . SER A 1 100 ? 8.579 -4.110 20.405 1.00 95.69 100 SER A N 1
ATOM 703 C CA . SER A 1 100 ? 7.200 -4.530 20.127 1.00 95.69 100 SER A CA 1
ATOM 704 C C . SER A 1 100 ? 6.263 -4.340 21.323 1.00 95.69 100 SER A C 1
ATOM 706 O O . SER A 1 100 ? 5.123 -3.899 21.155 1.00 95.69 100 SER A O 1
ATOM 708 N N . THR A 1 101 ? 6.751 -4.589 22.540 1.00 96.69 101 THR A N 1
ATOM 709 C CA . THR A 1 101 ? 5.968 -4.382 23.767 1.00 96.69 101 THR A CA 1
ATOM 710 C C . THR A 1 101 ? 5.706 -2.896 24.030 1.00 96.69 101 THR A C 1
ATOM 712 O O . THR A 1 101 ? 4.561 -2.517 24.269 1.00 96.69 101 THR A O 1
ATOM 715 N N . ILE A 1 102 ? 6.732 -2.037 23.959 1.00 97.56 102 ILE A N 1
ATOM 716 C CA . ILE A 1 102 ? 6.594 -0.590 24.197 1.00 97.56 102 ILE A CA 1
ATOM 717 C C . ILE A 1 102 ? 5.638 0.029 23.178 1.00 97.56 102 ILE A C 1
ATOM 719 O O . ILE A 1 102 ? 4.693 0.703 23.580 1.00 97.56 102 ILE A O 1
ATOM 723 N N . HIS A 1 103 ? 5.835 -0.241 21.887 1.00 98.00 103 HIS A N 1
ATOM 724 C CA . HIS A 1 103 ? 4.991 0.305 20.823 1.00 98.00 103 HIS A CA 1
ATOM 725 C C . HIS A 1 103 ? 3.537 -0.168 20.928 1.00 98.00 103 HIS A C 1
ATOM 727 O O . HIS A 1 103 ? 2.611 0.620 20.757 1.00 98.00 103 HIS A O 1
ATOM 733 N N . THR A 1 104 ? 3.305 -1.423 21.320 1.00 98.31 104 THR A N 1
ATOM 734 C CA . THR A 1 104 ? 1.935 -1.886 21.576 1.00 98.31 104 THR A CA 1
ATOM 735 C C . THR A 1 104 ? 1.289 -1.120 22.731 1.00 98.31 104 THR A C 1
ATOM 737 O O . THR A 1 104 ? 0.134 -0.709 22.633 1.00 98.31 104 THR A O 1
ATOM 740 N N . LEU A 1 105 ? 2.016 -0.899 23.830 1.00 98.31 105 LEU A N 1
ATOM 741 C CA . LEU A 1 105 ? 1.485 -0.167 24.982 1.00 98.31 105 LEU A CA 1
ATOM 742 C C . LEU A 1 105 ? 1.272 1.325 24.685 1.00 98.31 105 LEU A C 1
ATOM 744 O O . LEU A 1 105 ? 0.313 1.890 25.205 1.00 98.31 105 LEU A O 1
ATOM 748 N N . LEU A 1 106 ? 2.090 1.944 23.828 1.00 98.56 106 LEU A N 1
ATOM 749 C CA . LEU A 1 106 ? 1.850 3.302 23.321 1.00 98.56 106 LEU A CA 1
ATOM 750 C C . LEU A 1 106 ? 0.527 3.373 22.553 1.00 98.56 106 LEU A C 1
ATOM 752 O O . LEU A 1 106 ? -0.350 4.152 22.927 1.00 98.56 106 LEU A O 1
ATOM 756 N N . SER A 1 107 ? 0.302 2.450 21.615 1.00 98.62 107 SER A N 1
ATOM 757 C CA . SER A 1 107 ? -0.991 2.320 20.939 1.00 98.62 107 SER A CA 1
ATOM 758 C C . SER A 1 107 ? -2.153 2.152 21.927 1.00 98.62 107 SER A C 1
ATOM 760 O O . SER A 1 107 ? -3.185 2.801 21.771 1.00 98.62 107 SER A O 1
ATOM 762 N N . MET A 1 108 ? -2.011 1.327 22.973 1.00 98.69 108 MET A N 1
ATOM 763 C CA . MET A 1 108 ? -3.068 1.170 23.984 1.00 98.69 108 MET A CA 1
ATOM 764 C C . MET A 1 108 ? -3.333 2.469 24.764 1.00 98.69 108 MET A C 1
ATOM 766 O O . MET A 1 108 ? -4.493 2.794 25.010 1.00 98.69 108 MET A O 1
ATOM 770 N N . LEU A 1 109 ? -2.296 3.247 25.097 1.00 98.56 109 LEU A N 1
ATOM 771 C CA . LEU A 1 109 ? -2.446 4.570 25.717 1.00 98.56 109 LEU A CA 1
ATOM 772 C C . LEU A 1 109 ? -3.154 5.560 24.781 1.00 98.56 109 LEU A C 1
ATOM 774 O O . LEU A 1 109 ? -4.018 6.318 25.229 1.00 98.56 109 LEU A O 1
ATOM 778 N N . ALA A 1 110 ? -2.838 5.533 23.483 1.00 98.62 110 ALA A N 1
ATOM 779 C CA . ALA A 1 110 ? -3.529 6.336 22.481 1.00 98.62 110 ALA A CA 1
ATOM 780 C C . ALA A 1 110 ? -5.017 5.961 22.387 1.00 98.62 110 ALA A C 1
ATOM 782 O O . ALA A 1 110 ? -5.868 6.850 22.323 1.00 98.62 110 ALA A O 1
ATOM 783 N N . LEU A 1 111 ? -5.357 4.668 22.447 1.00 98.75 111 LEU A N 1
ATOM 784 C CA . LEU A 1 111 ? -6.749 4.215 22.513 1.00 98.75 111 LEU A CA 1
ATOM 785 C C . LEU A 1 111 ? -7.430 4.685 23.809 1.00 98.75 111 LEU A C 1
ATOM 787 O O . LEU A 1 111 ? -8.519 5.250 23.755 1.00 98.75 111 LEU A O 1
ATOM 791 N N . ASP A 1 112 ? -6.798 4.520 24.971 1.00 98.56 112 ASP A N 1
ATOM 792 C CA . ASP A 1 112 ? -7.359 4.950 26.261 1.00 98.56 112 ASP A CA 1
ATOM 793 C C . ASP A 1 112 ? -7.662 6.455 26.308 1.00 98.56 112 ASP A C 1
ATOM 795 O O . ASP A 1 112 ? -8.672 6.868 26.882 1.00 98.56 112 ASP A O 1
ATOM 799 N N . ALA A 1 113 ? -6.839 7.273 25.650 1.00 98.44 113 ALA A N 1
ATOM 800 C CA . ALA A 1 113 ? -7.056 8.711 25.523 1.00 98.44 113 ALA A CA 1
ATOM 801 C C . ALA A 1 113 ? -8.176 9.096 24.532 1.00 98.44 113 ALA A C 1
ATOM 803 O O . ALA A 1 113 ? -8.597 10.254 24.518 1.00 98.44 113 ALA A O 1
ATOM 804 N N . ASN A 1 114 ? -8.663 8.160 23.707 1.00 98.44 114 ASN A N 1
ATOM 805 C CA . ASN A 1 114 ? -9.675 8.391 22.672 1.00 98.44 114 ASN A CA 1
ATOM 806 C C . ASN A 1 114 ? -10.790 7.319 22.746 1.00 98.44 114 ASN A C 1
ATOM 808 O O . ASN A 1 114 ? -10.774 6.356 21.975 1.00 98.44 114 ASN A O 1
ATOM 812 N N . PRO A 1 115 ? -11.794 7.472 23.635 1.00 97.94 115 PRO A N 1
ATOM 813 C CA . PRO A 1 115 ? -12.780 6.422 23.919 1.00 97.94 115 PRO A CA 1
ATOM 814 C C . PRO A 1 115 ? -13.581 5.918 22.709 1.00 97.94 115 PRO A C 1
ATOM 816 O O . PRO A 1 115 ? -13.842 4.720 22.608 1.00 97.94 115 PRO A O 1
ATOM 819 N N . GLU A 1 116 ? -13.952 6.800 21.776 1.00 96.81 116 GLU A N 1
ATOM 820 C CA . GLU A 1 116 ? -14.676 6.411 20.555 1.00 96.81 116 GLU A CA 1
ATOM 821 C C . GLU A 1 116 ? -13.802 5.571 19.616 1.00 96.81 116 GLU A C 1
ATOM 823 O O . GLU A 1 116 ? -14.230 4.517 19.145 1.00 96.81 116 GLU A O 1
ATOM 828 N N . LEU A 1 117 ? -12.549 5.991 19.409 1.00 98.50 117 LEU A N 1
ATOM 829 C CA . LEU A 1 117 ? -11.554 5.223 18.660 1.00 98.50 117 LEU A CA 1
ATOM 830 C C . LEU A 1 117 ? -11.320 3.857 19.318 1.00 98.50 117 LEU A C 1
ATOM 832 O O . LEU A 1 117 ? -11.343 2.835 18.635 1.00 98.50 117 LEU A O 1
ATOM 836 N N . LYS A 1 118 ? -11.154 3.817 20.644 1.00 98.69 118 LYS A N 1
ATOM 837 C CA . LYS A 1 118 ? -10.997 2.567 21.398 1.00 98.69 118 LYS A CA 1
ATOM 838 C C . LYS A 1 118 ? -12.173 1.622 21.190 1.00 98.69 118 LYS A C 1
ATOM 840 O O . LYS A 1 118 ? -11.956 0.439 20.940 1.00 98.69 118 LYS A O 1
ATOM 845 N N . ALA A 1 119 ? -13.402 2.126 21.281 1.00 98.38 119 ALA A N 1
ATOM 846 C CA . ALA A 1 119 ? -14.597 1.318 21.068 1.00 98.38 119 ALA A CA 1
ATOM 847 C C . ALA A 1 119 ? -14.634 0.728 19.648 1.00 98.38 119 ALA A C 1
ATOM 849 O O . ALA A 1 119 ? -14.876 -0.470 19.499 1.00 98.38 119 ALA A O 1
ATOM 850 N N . LYS A 1 120 ? -14.325 1.534 18.620 1.00 97.88 120 LYS A N 1
ATOM 851 C CA . LYS A 1 120 ? -14.238 1.065 17.227 1.00 97.88 120 LYS A CA 1
ATOM 852 C C . LYS A 1 120 ? -13.142 0.008 17.050 1.00 97.88 120 LYS A C 1
ATOM 854 O O . LYS A 1 120 ? -13.416 -1.054 16.503 1.00 97.88 120 LYS A O 1
ATOM 859 N N . ALA A 1 121 ? -11.936 0.256 17.565 1.00 98.50 121 ALA A N 1
ATOM 860 C CA . ALA A 1 121 ? -10.803 -0.664 17.451 1.00 98.50 121 ALA A CA 1
ATOM 861 C C . ALA A 1 121 ? -11.071 -2.014 18.140 1.00 98.50 121 ALA A C 1
ATOM 863 O O . ALA A 1 121 ? -10.847 -3.060 17.542 1.00 98.50 121 ALA A O 1
ATOM 864 N N . LEU A 1 122 ? -11.620 -2.011 19.362 1.00 98.44 122 LEU A N 1
ATOM 865 C CA . LEU A 1 122 ? -12.007 -3.239 20.077 1.00 98.44 122 LEU A CA 1
ATOM 866 C C . LEU A 1 122 ? -13.172 -3.983 19.406 1.00 98.44 122 LEU A C 1
ATOM 868 O O . LEU A 1 122 ? -13.336 -5.186 19.605 1.00 98.44 122 LEU A O 1
ATOM 872 N N . GLY A 1 123 ? -13.984 -3.269 18.623 1.00 98.12 123 GLY A N 1
ATOM 873 C CA . GLY A 1 123 ? -15.039 -3.839 17.793 1.00 98.12 123 GLY A CA 1
ATOM 874 C C . GLY A 1 123 ? -14.526 -4.591 16.563 1.00 98.12 123 GLY A C 1
ATOM 875 O O . GLY A 1 123 ? -15.308 -5.317 15.949 1.00 98.12 123 GLY A O 1
ATOM 876 N N . ILE A 1 124 ? -13.243 -4.439 16.217 1.00 98.38 124 ILE A N 1
ATOM 877 C CA . ILE A 1 124 ? -12.587 -5.030 15.050 1.00 98.38 124 ILE A CA 1
ATOM 878 C C . ILE A 1 124 ? -11.639 -6.138 15.520 1.00 98.38 124 ILE A C 1
ATOM 880 O O . ILE A 1 124 ? -10.609 -5.876 16.134 1.00 98.38 124 ILE A O 1
ATOM 884 N N . SER A 1 125 ? -11.964 -7.390 15.204 1.00 97.62 125 SER A N 1
ATOM 885 C CA . SER A 1 125 ? -11.164 -8.562 15.593 1.00 97.62 125 SER A CA 1
ATOM 886 C C . SER A 1 125 ? -10.830 -9.497 14.433 1.00 97.62 125 SER A C 1
ATOM 888 O O . SER A 1 125 ? -10.162 -10.509 14.631 1.00 97.62 125 SER A O 1
ATOM 890 N N . SER A 1 126 ? -11.277 -9.181 13.217 1.00 97.81 126 SER A N 1
ATOM 891 C CA . SER A 1 126 ? -10.998 -9.975 12.025 1.00 97.81 126 SER A CA 1
ATOM 892 C C . SER A 1 126 ? -10.964 -9.111 10.768 1.00 97.81 126 SER A C 1
ATOM 894 O O . SER A 1 126 ? -11.804 -8.228 10.583 1.00 97.81 126 SER A O 1
ATOM 896 N N . THR A 1 127 ? -10.022 -9.410 9.875 1.00 97.25 127 THR A N 1
ATOM 897 C CA . THR A 1 127 ? -10.026 -8.918 8.495 1.00 97.25 127 THR A CA 1
ATOM 898 C C . THR A 1 127 ? -10.796 -9.915 7.640 1.00 97.25 127 THR A C 1
ATOM 900 O O . THR A 1 127 ? -10.392 -11.067 7.510 1.00 97.25 127 THR A O 1
ATOM 903 N N . VAL A 1 128 ? -11.913 -9.474 7.065 1.00 95.69 128 VAL A N 1
ATOM 904 C CA . VAL A 1 128 ? -12.783 -10.296 6.209 1.00 95.69 128 VAL A CA 1
ATOM 905 C C . VAL A 1 128 ? -12.195 -10.423 4.808 1.00 95.69 128 VAL A C 1
ATOM 907 O O . VAL A 1 128 ? -12.255 -11.487 4.199 1.00 95.69 128 VAL A O 1
ATOM 910 N N . GLY A 1 129 ? -11.624 -9.337 4.292 1.00 95.50 129 GLY A N 1
ATOM 911 C CA . GLY A 1 129 ? -11.032 -9.322 2.965 1.00 95.50 129 GLY A CA 1
ATOM 912 C C . GLY A 1 129 ? -10.340 -8.006 2.658 1.00 95.50 129 GLY A C 1
ATOM 913 O O . GLY A 1 129 ? -10.645 -6.967 3.245 1.00 95.50 129 GLY A O 1
ATOM 914 N N . THR A 1 130 ? -9.405 -8.071 1.721 1.00 95.88 130 THR A N 1
ATOM 915 C CA . THR A 1 130 ? -8.689 -6.920 1.185 1.00 95.88 130 THR A CA 1
ATOM 916 C C . THR A 1 130 ? -8.696 -6.977 -0.338 1.00 95.88 130 THR A C 1
ATOM 918 O O . THR A 1 130 ? -8.580 -8.045 -0.941 1.00 95.88 130 THR A O 1
ATOM 921 N N . ASP A 1 131 ? -8.826 -5.815 -0.967 1.00 95.75 131 ASP A N 1
ATOM 922 C CA . ASP A 1 131 ? -8.569 -5.631 -2.391 1.00 95.75 131 ASP A CA 1
ATOM 923 C C . ASP A 1 131 ? -7.749 -4.358 -2.560 1.00 95.75 131 ASP A C 1
ATOM 925 O O . ASP A 1 131 ? -8.271 -3.253 -2.451 1.00 95.75 131 ASP A O 1
ATOM 929 N N . GLY A 1 132 ? -6.446 -4.508 -2.762 1.00 95.56 132 GLY A N 1
ATOM 930 C CA . GLY A 1 132 ? -5.518 -3.389 -2.865 1.00 95.56 132 GLY A CA 1
ATOM 931 C C . GLY A 1 132 ? -4.384 -3.698 -3.826 1.00 95.56 132 GLY A C 1
ATOM 932 O O . GLY A 1 132 ? -4.584 -4.372 -4.839 1.00 95.56 132 GLY A O 1
ATOM 933 N N . LEU A 1 133 ? -3.194 -3.184 -3.514 1.00 94.75 133 LEU A N 1
ATOM 934 C CA . LEU A 1 133 ? -2.002 -3.381 -4.335 1.00 94.75 133 LEU A CA 1
ATOM 935 C C . LEU A 1 133 ? -1.678 -4.868 -4.521 1.00 94.75 133 LEU A C 1
ATOM 937 O O . LEU A 1 133 ? -1.682 -5.642 -3.567 1.00 94.75 133 LEU A O 1
ATOM 941 N N . LYS A 1 134 ? -1.376 -5.252 -5.763 1.00 94.62 134 LYS A N 1
ATOM 942 C CA . LYS A 1 134 ? -0.948 -6.609 -6.137 1.00 94.62 134 LYS A CA 1
ATOM 943 C C . LYS A 1 134 ? 0.287 -6.532 -7.021 1.00 94.62 134 LYS A C 1
ATOM 945 O O . LYS A 1 134 ? 0.402 -5.619 -7.836 1.00 94.62 134 LYS A O 1
ATOM 950 N N . VAL A 1 135 ? 1.185 -7.499 -6.881 1.00 96.12 135 VAL A N 1
ATOM 951 C CA . VAL A 1 135 ? 2.376 -7.627 -7.729 1.00 96.12 135 VAL A CA 1
ATOM 952 C C . VAL A 1 135 ? 2.062 -8.573 -8.885 1.00 96.12 135 VAL A C 1
ATOM 954 O O . VAL A 1 135 ? 1.476 -9.636 -8.680 1.00 96.12 135 VAL A O 1
ATOM 957 N N . ALA A 1 136 ? 2.438 -8.184 -10.101 1.00 97.75 136 ALA A N 1
ATOM 958 C CA . ALA A 1 136 ? 2.546 -9.082 -11.244 1.00 97.75 136 ALA A CA 1
ATOM 959 C C . ALA A 1 136 ? 4.026 -9.231 -11.615 1.00 97.75 136 ALA A C 1
ATOM 961 O O . ALA A 1 136 ? 4.639 -8.285 -12.114 1.00 97.75 136 ALA A O 1
ATOM 962 N N . GLU A 1 137 ? 4.580 -10.408 -11.337 1.00 97.94 137 GLU A N 1
ATOM 963 C CA . GLU A 1 137 ? 6.010 -10.703 -11.475 1.00 97.94 137 GLU A CA 1
ATOM 964 C C . GLU A 1 137 ? 6.435 -10.776 -12.946 1.00 97.94 137 GLU A C 1
ATOM 966 O O . GLU A 1 137 ? 5.774 -11.429 -13.768 1.00 97.94 137 GLU A O 1
ATOM 971 N N . ALA A 1 138 ? 7.543 -10.117 -13.295 1.00 98.31 138 ALA A N 1
ATOM 972 C CA . ALA A 1 138 ? 8.004 -10.024 -14.677 1.00 98.31 138 ALA A CA 1
ATOM 973 C C . ALA A 1 138 ? 8.400 -11.394 -15.244 1.00 98.31 138 ALA A C 1
ATOM 975 O O . ALA A 1 138 ? 8.119 -11.694 -16.406 1.00 98.31 138 ALA A O 1
ATOM 976 N N . GLU A 1 139 ? 9.020 -12.247 -14.431 1.00 98.00 139 GLU A N 1
ATOM 977 C CA . GLU A 1 139 ? 9.536 -13.559 -14.822 1.00 98.00 139 GLU A CA 1
ATOM 978 C C . GLU A 1 139 ? 8.450 -14.582 -15.168 1.00 98.00 139 GLU A C 1
ATOM 980 O O . GLU A 1 139 ? 8.748 -15.621 -15.757 1.00 98.00 139 GLU A O 1
ATOM 985 N N . THR A 1 140 ? 7.187 -14.282 -14.854 1.00 96.88 140 THR A N 1
ATOM 986 C CA . THR A 1 140 ? 6.029 -15.093 -15.265 1.00 96.88 140 THR A CA 1
ATOM 987 C C . THR A 1 140 ? 5.531 -14.748 -16.674 1.00 96.88 140 THR A C 1
ATOM 989 O O . THR A 1 140 ? 4.662 -15.431 -17.220 1.00 96.88 140 THR A O 1
ATOM 992 N N . GLY A 1 141 ? 6.065 -13.677 -17.269 1.00 97.44 141 GLY A N 1
ATOM 993 C CA . GLY A 1 141 ? 5.658 -13.164 -18.568 1.00 97.44 141 GLY A CA 1
ATOM 994 C C . GLY A 1 141 ? 6.275 -13.887 -19.768 1.00 97.44 141 GLY A C 1
ATOM 995 O O . GLY A 1 141 ? 7.188 -14.703 -19.669 1.00 97.44 141 GLY A O 1
ATOM 996 N N . THR A 1 142 ? 5.780 -13.544 -20.958 1.00 98.56 142 THR A N 1
ATOM 997 C CA . THR A 1 142 ? 6.369 -13.984 -22.230 1.00 98.56 142 THR A CA 1
ATOM 998 C C . THR A 1 142 ? 7.443 -12.997 -22.675 1.00 98.56 142 THR A C 1
ATOM 1000 O O . THR A 1 142 ? 7.159 -11.811 -22.855 1.00 98.56 142 THR A O 1
ATOM 1003 N N . ILE A 1 143 ? 8.665 -13.491 -22.878 1.00 98.75 143 ILE A N 1
ATOM 1004 C CA . ILE A 1 143 ? 9.856 -12.682 -23.159 1.00 98.75 143 ILE A CA 1
ATOM 1005 C C . ILE A 1 143 ? 10.311 -12.898 -24.606 1.00 98.75 143 ILE A C 1
ATOM 1007 O O . ILE A 1 143 ? 10.359 -14.026 -25.093 1.00 98.75 143 ILE A O 1
ATOM 1011 N N . SER A 1 144 ? 10.700 -11.819 -25.281 1.00 98.56 144 SER A N 1
ATOM 1012 C CA . SER A 1 144 ? 11.421 -11.848 -26.556 1.00 98.56 144 SER A CA 1
ATOM 1013 C C . SER A 1 144 ? 12.585 -10.862 -26.494 1.00 98.56 144 SER A C 1
ATOM 1015 O O . SER A 1 144 ? 12.404 -9.726 -26.063 1.00 98.56 144 SER A O 1
ATOM 1017 N N . GLY A 1 145 ? 13.785 -11.278 -26.904 1.00 97.75 145 GLY A N 1
ATOM 1018 C CA . GLY A 1 145 ? 14.977 -10.423 -26.839 1.00 97.75 145 GLY A CA 1
ATOM 1019 C C . GLY A 1 145 ? 15.466 -10.144 -25.411 1.00 97.75 145 GLY A C 1
ATOM 1020 O O . GLY A 1 145 ? 15.875 -9.025 -25.116 1.00 97.75 145 GLY A O 1
ATOM 1021 N N . GLY A 1 146 ? 15.420 -11.145 -24.531 1.00 98.12 146 GLY A N 1
ATOM 1022 C CA . GLY A 1 146 ? 15.836 -11.054 -23.130 1.00 98.12 146 GLY A CA 1
ATOM 1023 C C . GLY A 1 146 ? 15.739 -12.404 -22.414 1.00 98.12 146 GLY A C 1
ATOM 1024 O O . GLY A 1 146 ? 15.490 -13.423 -23.060 1.00 98.12 146 GLY A O 1
ATOM 1025 N N . ALA A 1 147 ? 15.920 -12.415 -21.093 1.00 98.62 147 ALA A N 1
ATOM 1026 C CA . ALA A 1 147 ? 15.812 -13.614 -20.260 1.00 98.62 147 ALA A CA 1
ATOM 1027 C C . ALA A 1 147 ? 15.464 -13.281 -18.801 1.00 98.62 147 ALA A C 1
ATOM 1029 O O . ALA A 1 147 ? 15.688 -12.166 -18.332 1.00 98.62 147 ALA A O 1
ATOM 1030 N N . VAL A 1 148 ? 14.961 -14.280 -18.073 1.00 98.69 148 VAL A N 1
ATOM 1031 C CA . VAL A 1 148 ? 14.852 -14.227 -16.609 1.00 98.69 148 VAL A CA 1
ATOM 1032 C C . VAL A 1 148 ? 16.243 -14.364 -15.995 1.00 98.69 148 VAL A C 1
ATOM 1034 O O . VAL A 1 148 ? 17.022 -15.233 -16.390 1.00 98.69 148 VAL A O 1
ATOM 1037 N N . VAL A 1 149 ? 16.541 -13.532 -15.004 1.00 98.56 149 VAL A N 1
ATOM 1038 C CA . VAL A 1 149 ? 17.779 -13.552 -14.230 1.00 98.56 149 VAL A CA 1
ATOM 1039 C C . VAL A 1 149 ? 17.448 -13.809 -12.767 1.00 98.56 149 VAL A C 1
ATOM 1041 O O . VAL A 1 149 ? 16.654 -13.093 -12.164 1.00 98.56 149 VAL A O 1
ATOM 1044 N N . LYS A 1 150 ? 18.103 -14.818 -12.185 1.00 98.06 150 LYS A N 1
ATOM 1045 C CA . LYS A 1 150 ? 18.056 -15.101 -10.749 1.00 98.06 150 LYS A CA 1
ATOM 1046 C C . LYS A 1 150 ? 19.381 -14.678 -10.105 1.00 98.06 150 LYS A C 1
ATOM 1048 O O . LYS A 1 150 ? 20.377 -15.385 -10.286 1.00 98.06 150 LYS A O 1
ATOM 1053 N N . PRO A 1 151 ? 19.441 -13.531 -9.408 1.00 95.50 151 PRO A N 1
ATOM 1054 C CA . PRO A 1 151 ? 20.650 -13.120 -8.707 1.00 95.50 151 PRO A CA 1
ATOM 1055 C C . PRO A 1 151 ? 20.985 -14.082 -7.555 1.00 95.50 151 PRO A C 1
ATOM 1057 O O . PRO A 1 151 ? 20.146 -14.851 -7.090 1.00 95.50 151 PRO A O 1
ATOM 1060 N N . ALA A 1 152 ? 22.227 -14.022 -7.065 1.00 95.12 152 ALA A N 1
ATOM 1061 C CA . ALA A 1 152 ? 22.656 -14.810 -5.903 1.00 95.12 152 ALA A CA 1
ATOM 1062 C C . ALA A 1 152 ? 21.892 -14.440 -4.615 1.00 95.12 152 ALA A C 1
ATOM 1064 O O . ALA A 1 152 ? 21.776 -15.257 -3.706 1.00 95.12 152 ALA A O 1
ATOM 1065 N N . SER A 1 153 ? 21.376 -13.212 -4.553 1.00 94.50 153 SER A N 1
ATOM 1066 C CA . SER A 1 153 ? 20.560 -12.672 -3.471 1.00 94.50 153 SER A CA 1
ATOM 1067 C C . SER A 1 153 ? 19.453 -11.809 -4.071 1.00 94.50 153 SER A C 1
ATOM 1069 O O . SER A 1 153 ? 19.718 -11.034 -4.991 1.00 94.50 153 SER A O 1
ATOM 1071 N N . ALA A 1 154 ? 18.236 -11.920 -3.534 1.00 93.81 154 ALA A N 1
ATOM 1072 C CA . ALA A 1 154 ? 17.143 -11.002 -3.856 1.00 93.81 154 ALA A CA 1
ATOM 1073 C C . ALA A 1 154 ? 17.428 -9.587 -3.326 1.00 93.81 154 ALA A C 1
ATOM 1075 O O . ALA A 1 154 ? 17.078 -8.605 -3.971 1.00 93.81 154 ALA A O 1
ATOM 1076 N N . TRP A 1 155 ? 18.119 -9.494 -2.186 1.00 93.44 155 TRP A N 1
ATOM 1077 C CA . TRP A 1 155 ? 18.534 -8.236 -1.580 1.00 93.44 155 TRP A CA 1
ATOM 1078 C C . TRP A 1 155 ? 19.638 -7.561 -2.400 1.00 93.44 155 TRP A C 1
ATOM 1080 O O . TRP A 1 155 ? 20.705 -8.150 -2.607 1.00 93.44 155 TRP A O 1
ATOM 1090 N N . THR A 1 156 ? 19.393 -6.320 -2.824 1.00 90.94 156 THR A N 1
ATOM 1091 C CA . THR A 1 156 ? 20.310 -5.480 -3.612 1.00 90.94 156 THR A CA 1
ATOM 1092 C C . THR A 1 156 ? 21.277 -4.663 -2.756 1.00 90.94 156 THR A C 1
ATOM 1094 O O . THR A 1 156 ? 22.181 -4.030 -3.297 1.00 90.94 156 THR A O 1
ATOM 1097 N N . GLY A 1 157 ? 21.089 -4.645 -1.433 1.00 90.00 157 GLY A N 1
ATOM 1098 C CA . GLY A 1 157 ? 21.713 -3.661 -0.543 1.00 90.00 157 GLY A CA 1
ATOM 1099 C C . GLY A 1 157 ? 20.798 -2.488 -0.178 1.00 90.00 157 GLY A C 1
ATOM 1100 O O . GLY A 1 157 ? 21.170 -1.702 0.689 1.00 90.00 157 GLY A O 1
ATOM 1101 N N . GLU A 1 158 ? 19.627 -2.380 -0.813 1.00 88.88 158 GLU A N 1
ATOM 1102 C CA . GLU A 1 158 ? 18.641 -1.313 -0.575 1.00 88.88 158 GLU A CA 1
ATOM 1103 C C . GLU A 1 158 ? 17.186 -1.775 -0.740 1.00 88.88 158 GLU A C 1
ATOM 1105 O O . GLU A 1 158 ? 16.308 -1.353 0.008 1.00 88.88 158 GLU A O 1
ATOM 1110 N N . ALA A 1 159 ? 16.933 -2.656 -1.705 1.00 93.38 159 ALA A N 1
ATOM 1111 C CA . ALA A 1 159 ? 15.622 -3.201 -2.022 1.00 93.38 159 ALA A CA 1
ATOM 1112 C C . ALA A 1 159 ? 15.737 -4.701 -2.326 1.00 93.38 159 ALA A C 1
ATOM 1114 O O . ALA A 1 159 ? 16.832 -5.249 -2.448 1.00 93.38 159 ALA A O 1
ATOM 1115 N N . ASN A 1 160 ? 14.605 -5.368 -2.462 1.00 94.38 160 ASN A N 1
ATOM 1116 C CA . ASN A 1 160 ? 14.491 -6.762 -2.845 1.00 94.38 160 ASN A CA 1
ATOM 1117 C C . ASN A 1 160 ? 13.899 -6.866 -4.249 1.00 94.38 160 ASN A C 1
ATOM 1119 O O . ASN A 1 160 ? 12.911 -6.205 -4.553 1.00 94.38 160 ASN A O 1
ATOM 1123 N N . TRP A 1 161 ? 14.477 -7.732 -5.075 1.00 96.12 161 TRP A N 1
ATOM 1124 C CA . TRP A 1 161 ? 13.782 -8.260 -6.247 1.00 96.12 161 TRP A CA 1
ATOM 1125 C C . TRP A 1 161 ? 12.617 -9.135 -5.772 1.00 96.12 161 TRP A C 1
ATOM 1127 O O . TRP A 1 161 ? 12.853 -10.107 -5.037 1.00 96.12 161 TRP A O 1
ATOM 1137 N N . SER A 1 162 ? 11.381 -8.798 -6.144 1.00 95.00 162 SER A N 1
ATOM 1138 C CA . SER A 1 162 ? 10.223 -9.637 -5.841 1.00 95.00 162 SER A CA 1
ATOM 1139 C C . SER A 1 162 ? 10.379 -11.005 -6.508 1.00 95.00 162 SER A C 1
ATOM 1141 O O . SER A 1 162 ? 11.106 -11.177 -7.484 1.00 95.00 162 SER A O 1
ATOM 1143 N N . GLY A 1 163 ? 9.882 -12.056 -5.849 1.00 93.31 163 GLY A N 1
ATOM 1144 C CA . GLY A 1 163 ? 10.126 -13.442 -6.283 1.00 93.31 163 GLY A CA 1
ATOM 1145 C C . GLY A 1 163 ? 11.602 -13.900 -6.281 1.00 93.31 163 GLY A C 1
ATOM 1146 O O . GLY A 1 163 ? 11.885 -15.079 -6.512 1.00 93.31 163 GLY A O 1
ATOM 1147 N N . GLY A 1 164 ? 12.561 -13.014 -5.978 1.00 95.75 164 GLY A N 1
ATOM 1148 C CA . GLY A 1 164 ? 13.997 -13.269 -6.060 1.00 95.75 164 GLY A CA 1
ATOM 1149 C C . GLY A 1 164 ? 14.530 -13.392 -7.490 1.00 95.75 164 GLY A C 1
ATOM 1150 O O . GLY A 1 164 ? 15.580 -14.014 -7.685 1.00 95.75 164 GLY A O 1
ATOM 1151 N N . ALA A 1 165 ? 13.826 -12.844 -8.481 1.00 97.50 165 ALA A N 1
ATOM 1152 C CA . ALA A 1 165 ? 14.218 -12.849 -9.886 1.00 97.50 165 ALA A CA 1
ATOM 1153 C C . ALA A 1 165 ? 13.788 -11.546 -10.576 1.00 97.50 165 ALA A C 1
ATOM 1155 O O . ALA A 1 165 ? 13.072 -10.740 -10.009 1.00 97.50 165 ALA A O 1
ATOM 1156 N N . TYR A 1 166 ? 14.272 -11.319 -11.794 1.00 98.25 166 TYR A N 1
ATOM 1157 C CA . TYR A 1 166 ? 13.814 -10.222 -12.647 1.00 98.25 166 TYR A CA 1
ATOM 1158 C C . TYR A 1 166 ? 13.981 -10.594 -14.120 1.00 98.25 166 TYR A C 1
ATOM 1160 O O . TYR A 1 166 ? 14.677 -11.553 -14.460 1.00 98.25 166 TYR A O 1
ATOM 1168 N N . VAL A 1 167 ? 13.394 -9.820 -15.028 1.00 98.81 167 VAL A N 1
ATOM 1169 C CA . VAL A 1 167 ? 13.608 -9.954 -16.475 1.00 98.81 167 VAL A CA 1
ATOM 1170 C C . VAL A 1 167 ? 14.628 -8.932 -16.955 1.00 98.81 167 VAL A C 1
ATOM 1172 O O . VAL A 1 167 ? 14.424 -7.726 -16.830 1.00 98.81 167 VAL A O 1
ATOM 1175 N N . ALA A 1 168 ? 15.714 -9.414 -17.555 1.00 98.62 168 ALA A N 1
ATOM 1176 C CA . ALA A 1 168 ? 16.637 -8.596 -18.328 1.00 98.62 168 ALA A CA 1
ATOM 1177 C C . ALA A 1 168 ? 16.182 -8.570 -19.793 1.00 98.62 168 ALA A C 1
ATOM 1179 O O . ALA A 1 168 ? 16.165 -9.609 -20.456 1.00 98.62 168 ALA A O 1
ATOM 1180 N N . LEU A 1 169 ? 15.825 -7.395 -20.310 1.00 98.75 169 LEU A N 1
ATOM 1181 C CA . LEU A 1 169 ? 15.573 -7.190 -21.737 1.00 98.75 169 LEU A CA 1
ATOM 1182 C C . LEU A 1 169 ? 16.760 -6.478 -22.372 1.00 98.75 169 LEU A C 1
ATOM 1184 O O . LEU A 1 169 ? 17.301 -5.541 -21.786 1.00 98.75 169 LEU A O 1
ATOM 1188 N N . ASN A 1 170 ? 17.112 -6.890 -23.586 1.00 98.38 170 ASN A N 1
ATOM 1189 C CA . ASN A 1 170 ? 18.018 -6.139 -24.447 1.00 98.38 170 ASN A CA 1
ATOM 1190 C C . ASN A 1 170 ? 17.251 -5.011 -25.152 1.00 98.38 170 ASN A C 1
ATOM 1192 O O . ASN A 1 170 ? 16.022 -5.061 -25.271 1.00 98.38 170 ASN A O 1
ATOM 1196 N N . ALA A 1 171 ? 17.968 -4.031 -25.701 1.00 98.12 171 ALA A N 1
ATOM 1197 C CA . ALA A 1 171 ? 17.379 -3.035 -26.597 1.00 98.12 171 ALA A CA 1
ATOM 1198 C C . ALA A 1 171 ? 16.519 -3.687 -27.708 1.00 98.12 171 ALA A C 1
ATOM 1200 O O . ALA A 1 171 ? 16.960 -4.591 -28.418 1.00 98.12 171 ALA A O 1
ATOM 1201 N N . GLY A 1 172 ? 15.275 -3.226 -27.860 1.00 98.25 172 GLY A N 1
ATOM 1202 C CA . GLY A 1 172 ? 14.286 -3.775 -28.793 1.00 98.25 172 GLY A CA 1
ATOM 1203 C C . GLY A 1 172 ? 13.512 -4.995 -28.277 1.00 98.25 172 GLY A C 1
ATOM 1204 O O . GLY A 1 172 ? 12.531 -5.386 -28.912 1.00 98.25 172 GLY A O 1
ATOM 1205 N N . GLY A 1 173 ? 13.910 -5.567 -27.137 1.00 98.69 173 GLY A N 1
ATOM 1206 C CA . GLY A 1 173 ? 13.223 -6.674 -26.482 1.00 98.69 173 GLY A CA 1
ATOM 1207 C C . GLY A 1 173 ? 11.831 -6.297 -25.975 1.00 98.69 173 GLY A C 1
ATOM 1208 O O . GLY A 1 173 ? 11.513 -5.126 -25.739 1.00 98.69 173 GLY A O 1
ATOM 1209 N N . THR A 1 174 ? 10.987 -7.309 -25.804 1.00 98.75 174 THR A N 1
ATOM 1210 C CA . THR A 1 174 ? 9.614 -7.162 -25.320 1.00 98.75 174 THR A CA 1
ATOM 1211 C C . THR A 1 174 ? 9.313 -8.144 -24.202 1.00 98.75 174 THR A C 1
ATOM 1213 O O . THR A 1 174 ? 9.729 -9.301 -24.258 1.00 98.75 174 THR A O 1
ATOM 1216 N N . LEU A 1 175 ? 8.504 -7.703 -23.247 1.00 98.81 175 LEU A N 1
ATOM 1217 C CA . LEU A 1 175 ? 7.975 -8.520 -22.163 1.00 98.81 175 LEU A CA 1
ATOM 1218 C C . LEU A 1 175 ? 6.461 -8.319 -22.094 1.00 98.81 175 LEU A C 1
ATOM 1220 O O . LEU A 1 175 ? 6.006 -7.192 -21.922 1.00 98.81 175 LEU A O 1
ATOM 1224 N N . LYS A 1 176 ? 5.685 -9.398 -22.202 1.00 98.69 176 LYS A N 1
ATOM 1225 C CA . LYS A 1 176 ? 4.239 -9.386 -21.945 1.00 98.69 176 LYS A CA 1
ATOM 1226 C C . LYS A 1 176 ? 3.954 -10.045 -20.599 1.00 98.69 176 LYS A C 1
ATOM 1228 O O . LYS A 1 176 ? 4.139 -11.253 -20.466 1.00 98.69 176 LYS A O 1
ATOM 1233 N N . ILE A 1 177 ? 3.482 -9.260 -19.636 1.00 98.62 177 ILE A N 1
ATOM 1234 C CA . ILE A 1 177 ? 3.112 -9.695 -18.285 1.00 98.62 177 ILE A CA 1
ATOM 1235 C C . ILE A 1 177 ? 1.602 -9.920 -18.244 1.00 98.62 177 ILE A C 1
ATOM 1237 O O . ILE A 1 177 ? 0.830 -9.061 -18.681 1.00 98.62 177 ILE A O 1
ATOM 1241 N N . THR A 1 178 ? 1.180 -11.066 -17.715 1.00 98.00 178 THR A N 1
ATOM 1242 C CA . THR A 1 178 ? -0.231 -11.326 -17.405 1.00 98.00 178 THR A CA 1
ATOM 1243 C C . THR A 1 178 ? -0.582 -10.628 -16.096 1.00 98.00 178 THR A C 1
ATOM 1245 O O . THR A 1 178 ? 0.120 -10.783 -15.101 1.00 98.00 178 THR A O 1
ATOM 1248 N N . VAL A 1 179 ? -1.674 -9.870 -16.079 1.00 96.69 179 VAL A N 1
ATOM 1249 C CA . VAL A 1 179 ? -2.191 -9.192 -14.888 1.00 96.69 179 VAL A CA 1
ATOM 1250 C C . VAL A 1 179 ? -3.593 -9.716 -14.561 1.00 96.69 179 VAL A C 1
ATOM 1252 O O . VAL A 1 179 ? -4.347 -10.031 -15.481 1.00 96.69 179 VAL A O 1
ATOM 1255 N N . PRO A 1 180 ? -4.001 -9.798 -13.280 1.00 94.81 180 PRO A N 1
ATOM 1256 C CA . PRO A 1 180 ? -5.347 -10.254 -12.924 1.00 94.81 180 PRO A CA 1
ATOM 1257 C C . PRO A 1 180 ? -6.427 -9.408 -13.607 1.00 94.81 180 PRO A C 1
ATOM 1259 O O . PRO A 1 180 ? -6.289 -8.193 -13.661 1.00 94.81 180 PRO A O 1
ATOM 1262 N N . VAL A 1 181 ? -7.512 -9.990 -14.112 1.00 94.00 181 VAL A N 1
ATOM 1263 C CA . VAL A 1 181 ? -8.624 -9.187 -14.654 1.00 94.00 181 VAL A CA 1
ATOM 1264 C C . VAL A 1 181 ? -9.318 -8.432 -13.514 1.00 94.00 181 VAL A C 1
ATOM 1266 O O . VAL A 1 181 ? -9.448 -8.950 -12.407 1.00 94.00 181 VAL A O 1
ATOM 1269 N N . SER A 1 182 ? -9.759 -7.200 -13.777 1.00 94.56 182 SER A N 1
ATOM 1270 C CA . SER A 1 182 ? -10.515 -6.374 -12.828 1.00 94.56 182 SER A CA 1
ATOM 1271 C C . SER A 1 182 ? -11.694 -5.704 -13.525 1.00 94.56 182 SER A C 1
ATOM 1273 O O . SER A 1 182 ? -11.609 -5.362 -14.705 1.00 94.56 182 SER A O 1
ATOM 1275 N N . ASP A 1 183 ? -12.786 -5.508 -12.793 1.00 93.69 183 ASP A N 1
ATOM 1276 C CA . ASP A 1 183 ? -13.974 -4.777 -13.245 1.00 93.69 183 ASP A CA 1
ATOM 1277 C C . ASP A 1 183 ? -13.780 -3.248 -13.244 1.00 93.69 183 ASP A C 1
ATOM 1279 O O . ASP A 1 183 ? -14.644 -2.507 -13.711 1.00 93.69 183 ASP A O 1
ATOM 1283 N N . GLN A 1 184 ? -12.639 -2.775 -12.742 1.00 94.75 184 GLN A N 1
ATOM 1284 C CA . GLN A 1 184 ? -12.243 -1.375 -12.693 1.00 94.75 184 GLN A CA 1
ATOM 1285 C C . GLN A 1 184 ? -10.871 -1.156 -13.332 1.00 94.75 184 GLN A C 1
ATOM 1287 O O . GLN A 1 184 ? -10.074 -2.081 -13.520 1.00 94.75 184 GLN A O 1
ATOM 1292 N N . ALA A 1 185 ? -10.600 0.102 -13.679 1.00 95.94 185 ALA A N 1
ATOM 1293 C CA . ALA A 1 185 ? -9.273 0.504 -14.105 1.00 95.94 185 ALA A CA 1
ATOM 1294 C C . ALA A 1 185 ? -8.275 0.393 -12.941 1.00 95.94 185 ALA A C 1
ATOM 1296 O O . ALA A 1 185 ? -8.643 0.488 -11.766 1.00 95.94 185 ALA A O 1
ATOM 1297 N N . ARG A 1 186 ? -7.000 0.183 -13.274 1.00 97.56 186 ARG A N 1
ATOM 1298 C CA . ARG A 1 186 ? -5.919 0.024 -12.294 1.00 97.56 186 ARG A CA 1
ATOM 1299 C C . ARG A 1 186 ? -4.723 0.875 -12.663 1.00 97.56 186 ARG A C 1
ATOM 1301 O O . ARG A 1 186 ? -4.247 0.799 -13.794 1.00 97.56 186 ARG A O 1
ATOM 1308 N N . ASN A 1 187 ? -4.204 1.638 -11.712 1.00 97.88 187 ASN A N 1
ATOM 1309 C CA . ASN A 1 187 ? -2.900 2.261 -11.886 1.00 97.88 187 ASN A CA 1
ATOM 1310 C C . ASN A 1 187 ? -1.840 1.156 -11.949 1.00 97.88 187 ASN A C 1
ATOM 1312 O O . ASN A 1 187 ? -1.951 0.132 -11.267 1.00 97.88 187 ASN A O 1
ATOM 1316 N N . ALA A 1 188 ? -0.831 1.358 -12.784 1.00 98.31 188 ALA A N 1
ATOM 1317 C CA . ALA A 1 188 ? 0.277 0.433 -12.941 1.00 98.31 188 ALA A CA 1
ATOM 1318 C C . ALA A 1 188 ? 1.583 1.156 -12.637 1.00 98.31 188 ALA A C 1
ATOM 1320 O O . ALA A 1 188 ? 1.822 2.255 -13.145 1.00 98.31 188 ALA A O 1
ATOM 1321 N N . TYR A 1 189 ? 2.416 0.505 -11.832 1.00 98.56 189 TYR A N 1
ATOM 1322 C CA . TYR A 1 189 ? 3.729 0.990 -11.451 1.00 98.56 189 TYR A CA 1
ATOM 1323 C C . TYR A 1 189 ? 4.776 -0.067 -11.791 1.00 98.56 189 TYR A C 1
ATOM 1325 O O . TYR A 1 189 ? 5.058 -0.935 -10.957 1.00 98.56 189 TYR A O 1
ATOM 1333 N N . PRO A 1 190 ? 5.322 -0.073 -13.020 1.00 98.75 190 PRO A N 1
ATOM 1334 C CA . PRO A 1 190 ? 6.413 -0.969 -13.332 1.00 98.75 190 PRO A CA 1
ATOM 1335 C C . PRO A 1 190 ? 7.604 -0.728 -12.419 1.00 98.75 190 PRO A C 1
ATOM 1337 O O . PRO A 1 190 ? 8.047 0.408 -12.230 1.00 98.75 190 PRO A O 1
ATOM 1340 N N . ILE A 1 191 ? 8.110 -1.818 -11.860 1.00 98.56 191 ILE A N 1
ATOM 1341 C CA . ILE A 1 191 ? 9.276 -1.821 -11.000 1.00 98.56 191 ILE A CA 1
ATOM 1342 C C . ILE A 1 191 ? 10.490 -2.068 -11.887 1.00 98.56 191 ILE A C 1
ATOM 1344 O O . ILE A 1 191 ? 10.681 -3.153 -12.442 1.00 98.56 191 ILE A O 1
ATOM 1348 N N . VAL A 1 192 ? 11.297 -1.025 -12.044 1.00 98.12 192 VAL A N 1
ATOM 1349 C CA . VAL A 1 192 ? 12.481 -1.033 -12.904 1.00 98.12 192 VAL A CA 1
ATOM 1350 C C . VAL A 1 192 ? 13.701 -0.723 -12.059 1.00 98.12 192 VAL A C 1
ATOM 1352 O O . VAL A 1 192 ? 13.666 0.177 -11.220 1.00 98.12 192 VAL A O 1
ATOM 1355 N N . ASN A 1 193 ? 14.791 -1.451 -12.294 1.00 96.56 193 ASN A N 1
ATOM 1356 C CA . ASN A 1 193 ? 16.093 -1.066 -11.766 1.00 96.56 193 ASN A CA 1
ATOM 1357 C C . ASN A 1 193 ? 16.726 -0.030 -12.690 1.00 96.56 193 ASN A C 1
ATOM 1359 O O . ASN A 1 193 ? 17.308 -0.362 -13.727 1.00 96.56 193 ASN A O 1
ATOM 1363 N N . GLN A 1 194 ? 16.577 1.230 -12.302 1.00 95.88 194 GLN A N 1
ATOM 1364 C CA . GLN A 1 194 ? 17.160 2.362 -12.991 1.00 95.88 194 GLN A CA 1
ATOM 1365 C C . GLN A 1 194 ? 18.666 2.401 -12.705 1.00 95.88 194 GLN A C 1
ATOM 1367 O O . GLN A 1 194 ? 19.090 2.622 -11.569 1.00 95.88 194 GLN A O 1
ATOM 1372 N N . ARG A 1 195 ? 19.479 2.185 -13.741 1.00 94.06 195 ARG A N 1
ATOM 1373 C CA . ARG A 1 195 ? 20.949 2.219 -13.645 1.00 94.06 195 ARG A CA 1
ATOM 1374 C C . ARG A 1 195 ? 21.483 3.651 -13.427 1.00 94.06 195 ARG A C 1
ATOM 1376 O O . ARG A 1 195 ? 20.770 4.605 -13.756 1.00 94.06 195 ARG A O 1
ATOM 1383 N N . PRO A 1 196 ? 22.713 3.840 -12.910 1.00 93.88 196 PRO A N 1
ATOM 1384 C CA . PRO A 1 196 ? 23.320 5.159 -12.702 1.00 93.88 196 PRO A CA 1
ATOM 1385 C C . PRO A 1 196 ? 23.453 5.939 -13.998 1.00 93.88 196 PRO A C 1
ATOM 1387 O O . PRO A 1 196 ? 23.015 7.087 -14.094 1.00 93.88 196 PRO A O 1
ATOM 1390 N N . GLU A 1 197 ? 24.041 5.296 -15.004 1.00 95.00 197 GLU A N 1
ATOM 1391 C CA . GLU A 1 197 ? 24.310 5.883 -16.301 1.00 95.00 197 GLU A CA 1
ATOM 1392 C C . GLU A 1 197 ? 23.019 6.158 -17.067 1.00 95.00 197 GLU A C 1
ATOM 1394 O O . GLU A 1 197 ? 22.037 5.421 -16.965 1.00 95.00 197 GLU A O 1
ATOM 1399 N N . ALA A 1 198 ? 23.021 7.233 -17.856 1.00 95.88 198 ALA A N 1
ATOM 1400 C CA . ALA A 1 198 ? 21.905 7.546 -18.733 1.00 95.88 198 ALA A CA 1
ATOM 1401 C C . ALA A 1 198 ? 21.656 6.386 -19.707 1.00 95.88 198 ALA A C 1
ATOM 1403 O O . ALA A 1 198 ? 22.572 5.905 -20.375 1.00 95.88 198 ALA A O 1
ATOM 1404 N N . ALA A 1 199 ? 20.398 5.972 -19.809 1.00 96.12 199 ALA A N 1
ATOM 1405 C CA . ALA A 1 199 ? 19.955 4.932 -20.723 1.00 96.12 199 ALA A CA 1
ATOM 1406 C C . ALA A 1 199 ? 18.618 5.330 -21.358 1.00 96.12 199 ALA A C 1
ATOM 1408 O O . ALA A 1 199 ? 18.067 6.395 -21.073 1.00 96.12 199 ALA A O 1
ATOM 1409 N N . GLY A 1 200 ? 18.114 4.480 -22.252 1.00 96.88 200 GLY A N 1
ATOM 1410 C CA . GLY A 1 200 ? 16.833 4.692 -22.912 1.00 96.88 200 GLY A CA 1
ATOM 1411 C C . GLY A 1 200 ? 15.637 4.544 -21.967 1.00 96.88 200 GLY A C 1
ATOM 1412 O O . GLY A 1 200 ? 15.757 4.486 -20.743 1.00 96.88 200 GLY A O 1
ATOM 1413 N N . MET A 1 201 ? 14.458 4.456 -22.570 1.00 98.56 201 MET A N 1
ATOM 1414 C CA . MET A 1 201 ? 13.190 4.274 -21.867 1.00 98.56 201 MET A CA 1
ATOM 1415 C C . MET A 1 201 ? 12.579 2.924 -22.234 1.00 98.56 201 MET A C 1
ATOM 1417 O O . MET A 1 201 ? 12.821 2.396 -23.321 1.00 98.56 201 MET A O 1
ATOM 1421 N N . THR A 1 202 ? 11.723 2.397 -21.369 1.00 98.81 202 THR A N 1
ATOM 1422 C CA . THR A 1 202 ? 10.824 1.286 -21.690 1.00 98.81 202 THR A CA 1
ATOM 1423 C C . THR A 1 202 ? 9.413 1.824 -21.868 1.00 98.81 202 THR A C 1
ATOM 1425 O O . THR A 1 202 ? 8.901 2.530 -21.006 1.00 98.81 202 THR A O 1
ATOM 1428 N N . SER A 1 203 ? 8.796 1.519 -23.008 1.00 98.81 203 SER A N 1
ATOM 1429 C CA . SER A 1 203 ? 7.406 1.888 -23.310 1.00 98.81 203 SER A CA 1
ATOM 1430 C C . SER A 1 203 ? 6.443 0.804 -22.835 1.00 98.81 203 SER A C 1
ATOM 1432 O O . SER A 1 203 ? 6.737 -0.380 -23.002 1.00 98.81 203 SER A O 1
ATOM 1434 N N . TRP A 1 204 ? 5.301 1.205 -22.277 1.00 98.88 204 TRP A N 1
ATOM 1435 C CA . TRP A 1 204 ? 4.317 0.304 -21.679 1.00 98.88 204 TRP A CA 1
ATOM 1436 C C . TRP A 1 204 ? 2.950 0.450 -22.349 1.00 98.88 204 TRP A C 1
ATOM 1438 O O . TRP A 1 204 ? 2.464 1.560 -22.571 1.00 98.88 204 TRP A O 1
ATOM 1448 N N . THR A 1 205 ? 2.326 -0.679 -22.687 1.00 98.75 205 THR A N 1
ATOM 1449 C CA . THR A 1 205 ? 1.046 -0.733 -23.415 1.00 98.75 205 THR A CA 1
ATOM 1450 C C . THR A 1 205 ? 0.118 -1.812 -22.861 1.00 98.75 205 THR A C 1
ATOM 1452 O O . THR A 1 205 ? 0.583 -2.869 -22.446 1.00 98.75 205 THR A O 1
ATOM 1455 N N . SER A 1 206 ? -1.195 -1.590 -22.898 1.00 97.50 206 SER A N 1
ATOM 1456 C CA . SER A 1 206 ? -2.205 -2.633 -22.673 1.00 97.50 206 SER A CA 1
ATOM 1457 C C . SER A 1 206 ? -3.066 -2.765 -23.929 1.00 97.50 206 SER A C 1
ATOM 1459 O O . SER A 1 206 ? -3.729 -1.812 -24.345 1.00 97.50 206 SER A O 1
ATOM 1461 N N . GLY A 1 207 ? -2.972 -3.914 -24.603 1.00 91.81 207 GLY A N 1
ATOM 1462 C CA . GLY A 1 207 ? -3.461 -4.056 -25.974 1.00 91.81 207 GLY A CA 1
ATOM 1463 C C . GLY A 1 207 ? -2.782 -3.044 -26.904 1.00 91.81 207 GLY A C 1
ATOM 1464 O O . GLY A 1 207 ? -1.560 -3.011 -27.012 1.00 91.81 207 GLY A O 1
ATOM 1465 N N . THR A 1 208 ? -3.573 -2.200 -27.565 1.00 90.31 208 THR A N 1
ATOM 1466 C CA . THR A 1 208 ? -3.080 -1.107 -28.422 1.00 90.31 208 THR A CA 1
ATOM 1467 C C . THR A 1 208 ? -2.932 0.227 -27.687 1.00 90.31 208 THR A C 1
ATOM 1469 O O . THR A 1 208 ? -2.495 1.208 -28.286 1.00 90.31 208 THR A O 1
ATOM 1472 N N . THR A 1 209 ? -3.322 0.298 -26.414 1.00 96.12 209 THR A N 1
ATOM 1473 C CA . THR A 1 209 ? -3.329 1.540 -25.636 1.00 96.12 209 THR A CA 1
ATOM 1474 C C . THR A 1 209 ? -1.956 1.778 -25.026 1.00 96.12 209 THR A C 1
ATOM 1476 O O . THR A 1 209 ? -1.478 0.965 -24.235 1.00 96.12 209 THR A O 1
ATOM 1479 N N . PHE A 1 210 ? -1.326 2.901 -25.366 1.00 98.31 210 PHE A N 1
ATOM 1480 C CA . PHE A 1 210 ? -0.112 3.368 -24.700 1.00 98.31 210 PHE A CA 1
ATOM 1481 C C . PHE A 1 210 ? -0.444 3.884 -23.300 1.00 98.31 210 PHE A C 1
ATOM 1483 O O . PHE A 1 210 ? -1.356 4.693 -23.147 1.00 98.31 210 PHE A O 1
ATOM 1490 N N . LEU A 1 211 ? 0.280 3.398 -22.291 1.00 98.56 211 LEU A N 1
ATOM 1491 C CA . LEU A 1 211 ? 0.055 3.764 -20.894 1.00 98.56 211 LEU A CA 1
ATOM 1492 C C . LEU A 1 211 ? 1.109 4.723 -20.345 1.00 98.56 211 LEU A C 1
ATOM 1494 O O . LEU A 1 211 ? 0.827 5.430 -19.387 1.00 98.56 211 LEU A O 1
ATOM 1498 N N . GLY A 1 212 ? 2.312 4.740 -20.919 1.00 98.69 212 GLY A N 1
ATOM 1499 C CA . GLY A 1 212 ? 3.409 5.588 -20.462 1.00 98.69 212 GLY A CA 1
ATOM 1500 C C . GLY A 1 212 ? 4.775 4.949 -20.698 1.00 98.69 212 GLY A C 1
ATOM 1501 O O . GLY A 1 212 ? 4.914 3.957 -21.424 1.00 98.69 212 GLY A O 1
ATOM 1502 N N . SER A 1 213 ? 5.805 5.515 -20.072 1.00 98.69 213 SER A N 1
ATOM 1503 C CA . SER A 1 213 ? 7.178 5.013 -20.174 1.00 98.69 213 SER A CA 1
ATOM 1504 C C . SER A 1 213 ? 7.938 5.111 -18.855 1.00 98.69 213 SER A C 1
ATOM 1506 O O . SER A 1 213 ? 7.635 5.964 -18.027 1.00 98.69 213 SER A O 1
ATOM 1508 N N . THR A 1 214 ? 8.939 4.252 -18.672 1.00 98.69 214 THR A N 1
ATOM 1509 C CA . THR A 1 214 ? 9.809 4.236 -17.487 1.00 98.69 214 THR A CA 1
ATOM 1510 C C . THR A 1 214 ? 11.273 4.409 -17.883 1.00 98.69 214 THR A C 1
ATOM 1512 O O . THR A 1 214 ? 11.669 3.906 -18.940 1.00 98.69 214 THR A O 1
ATOM 1515 N N . PRO A 1 215 ? 12.095 5.089 -17.067 1.00 98.25 215 PRO A N 1
ATOM 1516 C CA . PRO A 1 215 ? 13.520 5.228 -17.339 1.00 98.25 215 PRO A CA 1
ATOM 1517 C C . PRO A 1 215 ? 14.265 3.918 -17.085 1.00 98.25 215 PRO A C 1
ATOM 1519 O O . PRO A 1 215 ? 14.038 3.254 -16.077 1.00 98.25 215 PRO A O 1
ATOM 1522 N N . ASN A 1 216 ? 15.191 3.567 -17.978 1.00 97.81 216 ASN A N 1
ATOM 1523 C CA . ASN A 1 216 ? 16.061 2.399 -17.797 1.00 97.81 216 ASN A CA 1
ATOM 1524 C C . ASN A 1 216 ? 17.375 2.766 -17.079 1.00 97.81 216 ASN A C 1
ATOM 1526 O O . ASN A 1 216 ? 18.080 1.893 -16.575 1.00 97.81 216 ASN A O 1
ATOM 1530 N N . GLY A 1 217 ? 17.710 4.058 -17.024 1.00 96.75 217 GLY A N 1
ATOM 1531 C CA . GLY A 1 217 ? 18.946 4.583 -16.447 1.00 96.75 217 GLY A CA 1
ATOM 1532 C C . GLY A 1 217 ? 18.816 6.045 -16.021 1.00 96.75 217 GLY A C 1
ATOM 1533 O O . GLY A 1 217 ? 17.719 6.607 -16.034 1.00 96.75 217 GLY A O 1
ATOM 1534 N N . GLY A 1 218 ? 19.929 6.667 -15.647 1.00 95.56 218 GLY A N 1
ATOM 1535 C CA . GLY A 1 218 ? 19.987 8.047 -15.171 1.00 95.56 218 GLY A CA 1
ATOM 1536 C C . GLY A 1 218 ? 19.562 8.215 -13.712 1.00 95.56 218 GLY A C 1
ATOM 1537 O O . GLY A 1 218 ? 19.011 9.258 -13.366 1.00 95.56 218 GLY A O 1
ATOM 1538 N N . ALA A 1 219 ? 19.781 7.206 -12.865 1.00 93.75 219 ALA A N 1
ATOM 1539 C CA . ALA A 1 219 ? 19.541 7.316 -11.423 1.00 93.75 219 ALA A CA 1
ATOM 1540 C C . ALA A 1 219 ? 20.520 8.287 -10.730 1.00 93.75 219 ALA A C 1
ATOM 1542 O O . ALA A 1 219 ? 20.210 8.797 -9.655 1.00 93.75 219 ALA A O 1
ATOM 1543 N N . GLY A 1 220 ? 21.662 8.581 -11.364 1.00 91.31 220 GLY A N 1
ATOM 1544 C CA . GLY A 1 220 ? 22.722 9.416 -10.801 1.00 91.31 220 GLY A CA 1
ATOM 1545 C C . GLY A 1 220 ? 23.773 8.603 -10.045 1.00 91.31 220 GLY A C 1
ATOM 1546 O O . GLY A 1 220 ? 23.798 7.376 -10.122 1.00 91.31 220 GLY A O 1
ATOM 1547 N N . GLU A 1 221 ? 24.676 9.301 -9.355 1.00 88.12 221 GLU A N 1
ATOM 1548 C CA . GLU A 1 221 ? 25.718 8.660 -8.549 1.00 88.12 221 GLU A CA 1
ATOM 1549 C C . GLU A 1 221 ? 25.115 7.828 -7.412 1.00 88.12 221 GLU A C 1
ATOM 1551 O O . GLU A 1 221 ? 24.069 8.161 -6.851 1.00 88.12 221 GLU A O 1
ATOM 1556 N N . GLN A 1 222 ? 25.801 6.740 -7.069 1.00 85.94 222 GLN A N 1
ATOM 1557 C CA . GLN A 1 222 ? 25.414 5.868 -5.970 1.00 85.94 222 GLN A CA 1
ATOM 1558 C C . GLN A 1 222 ? 25.394 6.638 -4.641 1.00 85.94 222 GLN A C 1
ATOM 1560 O O . GLN A 1 222 ? 26.298 7.416 -4.339 1.00 85.94 222 GLN A O 1
ATOM 1565 N N . GLY A 1 223 ? 24.353 6.390 -3.844 1.00 84.62 223 GLY A N 1
ATOM 1566 C CA . GLY A 1 223 ? 24.225 6.931 -2.496 1.00 84.62 223 GLY A CA 1
ATOM 1567 C C . GLY A 1 223 ? 25.059 6.166 -1.462 1.00 84.62 223 GLY A C 1
ATOM 1568 O O . GLY A 1 223 ? 26.117 5.615 -1.747 1.00 84.62 223 GLY A O 1
ATOM 1569 N N . ILE A 1 224 ? 24.561 6.121 -0.225 1.00 85.50 224 ILE A N 1
ATOM 1570 C CA . ILE A 1 224 ? 25.223 5.426 0.894 1.00 85.50 224 ILE A CA 1
ATOM 1571 C C . ILE A 1 224 ? 24.968 3.909 0.922 1.00 85.50 224 ILE A C 1
ATOM 1573 O O . ILE A 1 224 ? 25.597 3.196 1.702 1.00 85.50 224 ILE A O 1
ATOM 1577 N N . THR A 1 225 ? 24.017 3.417 0.126 1.00 86.00 225 THR A N 1
ATOM 1578 C CA . THR A 1 225 ? 23.672 1.992 0.031 1.00 86.00 225 THR A CA 1
ATOM 1579 C C . THR A 1 225 ? 24.637 1.280 -0.910 1.00 86.00 225 THR A C 1
ATOM 1581 O O . THR A 1 225 ? 25.316 1.909 -1.717 1.00 86.00 225 THR A O 1
ATOM 1584 N N . ALA A 1 226 ? 24.712 -0.050 -0.828 1.00 83.69 226 ALA A N 1
ATOM 1585 C CA . ALA A 1 226 ? 25.545 -0.847 -1.732 1.00 83.69 226 ALA A CA 1
ATOM 1586 C C . ALA A 1 226 ? 24.916 -1.044 -3.127 1.00 83.69 226 ALA A C 1
ATOM 1588 O O . ALA A 1 226 ? 25.566 -1.607 -4.010 1.00 83.69 226 ALA A O 1
ATOM 1589 N N . ALA A 1 227 ? 23.667 -0.607 -3.324 1.00 85.25 227 ALA A N 1
ATOM 1590 C CA . ALA A 1 227 ? 22.944 -0.798 -4.569 1.00 85.25 227 ALA A CA 1
ATOM 1591 C C . ALA A 1 227 ? 23.514 0.134 -5.652 1.00 85.25 227 ALA A C 1
ATOM 1593 O O . ALA A 1 227 ? 23.502 1.354 -5.486 1.00 85.25 227 ALA A O 1
ATOM 1594 N N . PRO A 1 228 ? 23.987 -0.401 -6.790 1.00 79.69 228 PRO A N 1
ATOM 1595 C CA . PRO A 1 228 ? 24.562 0.409 -7.852 1.00 79.69 228 PRO A CA 1
ATOM 1596 C C . PRO A 1 228 ? 23.484 1.122 -8.671 1.00 79.69 228 PRO A C 1
ATOM 1598 O O . PRO A 1 228 ? 23.775 1.513 -9.777 1.00 79.69 228 PRO A O 1
ATOM 1601 N N . GLY A 1 229 ? 22.233 1.215 -8.231 1.00 89.19 229 GLY A N 1
ATOM 1602 C CA . GLY A 1 229 ? 21.113 1.757 -8.995 1.00 89.19 229 GLY A CA 1
ATOM 1603 C C . GLY A 1 229 ? 19.864 1.812 -8.128 1.00 89.19 229 GLY A C 1
ATOM 1604 O O . GLY A 1 229 ? 19.920 1.508 -6.937 1.00 89.19 229 GLY A O 1
ATOM 1605 N N . LYS A 1 230 ? 18.733 2.188 -8.721 1.00 93.00 230 LYS A N 1
ATOM 1606 C CA . LYS A 1 230 ? 17.482 2.394 -7.992 1.00 93.00 230 LYS A CA 1
ATOM 1607 C C . LYS A 1 230 ? 16.400 1.441 -8.489 1.00 93.00 230 LYS A C 1
ATOM 1609 O O . LYS A 1 230 ? 15.841 1.650 -9.565 1.00 93.00 230 LYS A O 1
ATOM 1614 N N . LEU A 1 231 ? 16.068 0.431 -7.686 1.00 95.69 231 LEU A N 1
ATOM 1615 C CA . LEU A 1 231 ? 14.901 -0.422 -7.915 1.00 95.69 231 LEU A CA 1
ATOM 1616 C C . LEU A 1 231 ? 13.645 0.309 -7.430 1.00 95.69 231 LEU A C 1
ATOM 1618 O O . LEU A 1 231 ? 13.491 0.544 -6.232 1.00 95.69 231 LEU A O 1
ATOM 1622 N N . PHE A 1 232 ? 12.777 0.732 -8.351 1.00 95.88 232 PHE A N 1
ATOM 1623 C CA . PHE A 1 232 ? 11.690 1.649 -8.005 1.00 95.88 232 PHE A CA 1
ATOM 1624 C C . PHE A 1 232 ? 10.409 1.413 -8.815 1.00 95.88 232 PHE A C 1
ATOM 1626 O O . PHE A 1 232 ? 10.498 1.168 -10.020 1.00 95.88 232 PHE A O 1
ATOM 1633 N N . PRO A 1 233 ? 9.222 1.547 -8.192 1.00 97.44 233 PRO A N 1
ATOM 1634 C CA . PRO A 1 233 ? 7.945 1.533 -8.893 1.00 97.44 233 PRO A CA 1
ATOM 1635 C C . PRO A 1 233 ? 7.665 2.896 -9.543 1.00 97.44 233 PRO A C 1
ATOM 1637 O O . PRO A 1 233 ? 7.402 3.889 -8.863 1.00 97.44 233 PRO A O 1
ATOM 1640 N N . PHE A 1 234 ? 7.706 2.961 -10.872 1.00 98.38 234 PHE A N 1
ATOM 1641 C CA . PHE A 1 234 ? 7.449 4.189 -11.630 1.00 98.38 234 PHE A CA 1
ATOM 1642 C C . PHE A 1 234 ? 5.990 4.278 -12.069 1.00 98.38 234 PHE A C 1
ATOM 1644 O O . PHE A 1 234 ? 5.489 3.358 -12.699 1.00 98.38 234 PHE A O 1
ATOM 1651 N N . SER A 1 235 ? 5.314 5.395 -11.803 1.00 97.75 235 SER A N 1
ATOM 1652 C CA . SER A 1 235 ? 3.943 5.619 -12.278 1.00 97.75 235 SER A CA 1
ATOM 1653 C C . SER A 1 235 ? 3.878 5.724 -13.802 1.00 97.75 235 SER A C 1
ATOM 1655 O O . SER A 1 235 ? 4.656 6.462 -14.403 1.00 97.75 235 SER A O 1
ATOM 1657 N N . LEU A 1 236 ? 2.910 5.040 -14.411 1.00 98.50 236 LEU A N 1
ATOM 1658 C CA . LEU A 1 236 ? 2.505 5.289 -15.796 1.00 98.50 236 LEU A CA 1
ATOM 1659 C C . LEU A 1 236 ? 1.505 6.457 -15.883 1.00 98.50 236 LEU A C 1
ATOM 1661 O O . LEU A 1 236 ? 0.835 6.786 -14.903 1.00 98.50 236 LEU A O 1
ATOM 1665 N N . ASP A 1 237 ? 1.389 7.065 -17.065 1.00 97.69 237 ASP A N 1
ATOM 1666 C CA . ASP A 1 237 ? 0.527 8.230 -17.322 1.00 97.69 237 ASP A CA 1
ATOM 1667 C C . ASP A 1 237 ? -0.966 7.862 -17.342 1.00 97.69 237 ASP A C 1
ATOM 1669 O O . ASP A 1 237 ? -1.837 8.677 -17.021 1.00 97.69 237 ASP A O 1
ATOM 1673 N N . HIS A 1 238 ? -1.274 6.621 -17.729 1.00 97.38 238 HIS A N 1
ATOM 1674 C CA . HIS A 1 238 ? -2.632 6.103 -17.825 1.00 97.38 238 HIS A CA 1
ATOM 1675 C C . HIS A 1 238 ? -2.786 4.763 -17.103 1.00 97.38 238 HIS A C 1
ATOM 1677 O O . HIS A 1 238 ? -1.916 3.892 -17.143 1.00 97.38 238 HIS A O 1
ATOM 1683 N N . ALA A 1 239 ? -3.949 4.586 -16.476 1.00 97.00 239 ALA A N 1
ATOM 1684 C CA . ALA A 1 239 ? -4.348 3.331 -15.860 1.00 97.00 239 ALA A CA 1
ATOM 1685 C C . ALA A 1 239 ? -4.603 2.243 -16.917 1.00 97.00 239 ALA A C 1
ATOM 1687 O O . ALA A 1 239 ? -5.077 2.517 -18.022 1.00 97.00 239 ALA A O 1
ATOM 1688 N N . ILE A 1 240 ? -4.360 0.988 -16.543 1.00 97.62 240 ILE A N 1
ATOM 1689 C CA . ILE A 1 240 ? -4.817 -0.184 -17.287 1.00 97.62 240 ILE A CA 1
ATOM 1690 C C . ILE A 1 240 ? -6.356 -0.171 -17.284 1.00 97.62 240 ILE A C 1
ATOM 1692 O O . ILE A 1 240 ? -6.944 -0.159 -16.196 1.00 97.62 240 ILE A O 1
ATOM 1696 N N . PRO A 1 241 ? -7.027 -0.195 -18.452 1.00 96.06 241 PRO A N 1
ATOM 1697 C CA . PRO A 1 241 ? -8.485 -0.232 -18.513 1.00 96.06 241 PRO A CA 1
ATOM 1698 C C . PRO A 1 241 ? -9.088 -1.472 -17.835 1.00 96.06 241 PRO A C 1
ATOM 1700 O O . PRO A 1 241 ? -8.467 -2.538 -17.781 1.00 96.06 241 PRO A O 1
ATOM 1703 N N . ALA A 1 242 ? -10.332 -1.347 -17.365 1.00 95.56 242 ALA A N 1
ATOM 1704 C CA . ALA A 1 242 ? -11.105 -2.480 -16.859 1.00 95.56 242 ALA A CA 1
ATOM 1705 C C . ALA A 1 242 ? -11.184 -3.612 -17.901 1.00 95.56 242 ALA A C 1
ATOM 1707 O O . ALA A 1 242 ? -11.218 -3.369 -19.109 1.00 95.56 242 ALA A O 1
ATOM 1708 N N . GLY A 1 243 ? -11.198 -4.858 -17.435 1.00 96.12 243 GLY A N 1
ATOM 1709 C CA . GLY A 1 243 ? -11.265 -6.053 -18.276 1.00 96.12 243 GLY A CA 1
ATOM 1710 C C . GLY A 1 243 ? -9.947 -6.469 -18.938 1.00 96.12 243 GLY A C 1
ATOM 1711 O O . GLY A 1 243 ? -9.862 -7.592 -19.423 1.00 96.12 243 GLY A O 1
ATOM 1712 N N . GLN A 1 244 ? -8.914 -5.618 -18.948 1.00 96.94 244 GLN A N 1
ATOM 1713 C CA . GLN A 1 244 ? -7.615 -5.982 -19.523 1.00 96.94 244 GLN A CA 1
ATOM 1714 C C . GLN A 1 244 ? -6.853 -6.964 -18.626 1.00 96.94 244 GLN A C 1
ATOM 1716 O O . GLN A 1 244 ? -6.851 -6.840 -17.399 1.00 96.94 244 GLN A O 1
ATOM 1721 N N . ASP A 1 245 ? -6.164 -7.915 -19.249 1.00 96.81 245 ASP A N 1
ATOM 1722 C CA . ASP A 1 245 ? -5.481 -9.034 -18.588 1.00 96.81 245 ASP A CA 1
ATOM 1723 C C . ASP A 1 245 ? -3.963 -9.028 -18.796 1.00 96.81 245 ASP A C 1
ATOM 1725 O O . ASP A 1 245 ? -3.262 -9.945 -18.371 1.00 96.81 245 ASP A O 1
ATOM 1729 N N . SER A 1 246 ? -3.430 -8.022 -19.490 1.00 97.50 246 SER A N 1
ATOM 1730 C CA . SER A 1 246 ? -2.009 -7.975 -19.798 1.00 97.50 246 SER A CA 1
ATOM 1731 C C . SER A 1 246 ? -1.459 -6.567 -19.986 1.00 97.50 246 SER A C 1
ATOM 1733 O O . SER A 1 246 ? -2.161 -5.614 -20.348 1.00 97.50 246 SER A O 1
ATOM 1735 N N . LEU A 1 247 ? -0.155 -6.471 -19.742 1.00 98.25 247 LEU A N 1
ATOM 1736 C CA . LEU A 1 247 ? 0.665 -5.284 -19.912 1.00 98.25 247 LEU A CA 1
ATOM 1737 C C . LEU A 1 247 ? 1.935 -5.680 -20.678 1.00 98.25 247 LEU A C 1
ATOM 1739 O O . LEU A 1 247 ? 2.567 -6.688 -20.370 1.00 98.25 247 LEU A O 1
ATOM 1743 N N . THR A 1 248 ? 2.295 -4.913 -21.703 1.00 98.75 248 THR A N 1
ATOM 1744 C CA . THR A 1 248 ? 3.447 -5.186 -22.566 1.00 98.75 248 THR A CA 1
ATOM 1745 C C . THR A 1 248 ? 4.467 -4.063 -22.461 1.00 98.75 248 THR A C 1
ATOM 1747 O O . THR A 1 248 ? 4.155 -2.910 -22.764 1.00 98.75 248 THR A O 1
ATOM 1750 N N . ALA A 1 249 ? 5.687 -4.422 -22.072 1.00 98.81 249 ALA A N 1
ATOM 1751 C CA . ALA A 1 249 ? 6.874 -3.589 -22.137 1.00 98.81 249 ALA A CA 1
ATOM 1752 C C . ALA A 1 249 ? 7.601 -3.784 -23.470 1.00 98.81 249 ALA A C 1
ATOM 1754 O O . ALA A 1 249 ? 7.781 -4.912 -23.935 1.00 98.81 249 ALA A O 1
ATOM 1755 N N . LYS A 1 250 ? 8.086 -2.683 -24.045 1.00 98.75 250 LYS A N 1
ATOM 1756 C CA . LYS A 1 250 ? 9.060 -2.679 -25.140 1.00 98.75 250 LYS A CA 1
ATOM 1757 C C . LYS A 1 250 ? 10.239 -1.792 -24.764 1.00 98.75 250 LYS A C 1
ATOM 1759 O O . LYS A 1 250 ? 10.073 -0.584 -24.570 1.00 98.75 250 LYS A O 1
ATOM 1764 N N . ALA A 1 251 ? 11.409 -2.410 -24.672 1.00 98.69 251 ALA A N 1
ATOM 1765 C CA . ALA A 1 251 ? 12.630 -1.796 -24.182 1.00 98.69 251 ALA A CA 1
ATOM 1766 C C . ALA A 1 251 ? 13.324 -0.981 -25.286 1.00 98.69 251 ALA A C 1
ATOM 1768 O O . ALA A 1 251 ? 13.636 -1.503 -26.357 1.00 98.69 251 ALA A O 1
ATOM 1769 N N . GLY A 1 252 ? 13.574 0.308 -25.045 1.00 98.12 252 GLY A N 1
ATOM 1770 C CA . GLY A 1 252 ? 14.365 1.172 -25.933 1.00 98.12 252 GLY A CA 1
ATOM 1771 C C . GLY A 1 252 ? 15.880 1.049 -25.728 1.00 98.12 252 GLY A C 1
ATOM 1772 O O . GLY A 1 252 ? 16.655 1.463 -26.583 1.00 98.12 252 GLY A O 1
ATOM 1773 N N . SER A 1 253 ? 16.299 0.462 -24.611 1.00 98.25 253 SER A N 1
ATOM 1774 C CA . SER A 1 253 ? 17.675 0.088 -24.271 1.00 98.25 253 SER A CA 1
ATOM 1775 C C . SER A 1 253 ? 17.632 -1.118 -23.340 1.00 98.25 253 SER A C 1
ATOM 1777 O O . SER A 1 253 ? 16.547 -1.506 -22.910 1.00 98.25 253 SER A O 1
ATOM 1779 N N . ASP A 1 254 ? 18.787 -1.654 -22.962 1.00 98.12 254 ASP A N 1
ATOM 1780 C CA . ASP A 1 254 ? 18.840 -2.704 -21.948 1.00 98.12 254 ASP A CA 1
ATOM 1781 C C . ASP A 1 254 ? 18.184 -2.245 -20.638 1.00 98.12 254 ASP A C 1
ATOM 1783 O O . ASP A 1 254 ? 18.358 -1.095 -20.219 1.00 98.12 254 ASP A O 1
ATOM 1787 N N . VAL A 1 255 ? 17.424 -3.137 -20.002 1.00 98.31 255 VAL A N 1
ATOM 1788 C CA . VAL A 1 255 ? 16.662 -2.847 -18.779 1.00 98.31 255 VAL A CA 1
ATOM 1789 C C . VAL A 1 255 ? 16.482 -4.103 -17.933 1.00 98.31 255 VAL A C 1
ATOM 1791 O O . VAL A 1 255 ? 16.381 -5.209 -18.464 1.00 98.31 255 VAL A O 1
ATOM 1794 N N . SER A 1 256 ? 16.422 -3.918 -16.616 1.00 98.12 256 SER A N 1
ATOM 1795 C CA . SER A 1 256 ? 16.037 -4.953 -15.656 1.00 98.12 256 SER A CA 1
ATOM 1796 C C . SER A 1 256 ? 14.679 -4.595 -15.050 1.00 98.12 256 SER A C 1
ATOM 1798 O O . SER A 1 256 ? 14.541 -3.535 -14.434 1.00 98.12 256 SER A O 1
ATOM 1800 N N . ILE A 1 257 ? 13.688 -5.460 -15.250 1.00 98.62 257 ILE A N 1
ATOM 1801 C CA . ILE A 1 257 ? 12.295 -5.280 -14.824 1.00 98.62 257 ILE A CA 1
ATOM 1802 C C . ILE A 1 257 ? 11.969 -6.362 -13.796 1.00 98.62 257 ILE A C 1
ATOM 1804 O O . ILE A 1 257 ? 12.055 -7.542 -14.120 1.00 98.62 257 ILE A O 1
ATOM 1808 N N . ASP A 1 258 ? 11.598 -5.955 -12.590 1.00 98.44 258 ASP A N 1
ATOM 1809 C CA . ASP A 1 258 ? 11.222 -6.843 -11.477 1.00 98.44 258 ASP A CA 1
ATOM 1810 C C . ASP A 1 258 ? 9.784 -7.344 -11.643 1.00 98.44 258 ASP A C 1
ATOM 1812 O O . ASP A 1 258 ? 9.498 -8.532 -11.698 1.00 98.44 258 ASP A O 1
ATOM 1816 N N . GLY A 1 259 ? 8.871 -6.410 -11.885 1.00 98.25 259 GLY A N 1
ATOM 1817 C CA . GLY A 1 259 ? 7.455 -6.698 -12.016 1.00 98.25 259 GLY A CA 1
ATOM 1818 C C . GLY A 1 259 ? 6.657 -5.422 -12.200 1.00 98.25 259 GLY A C 1
ATOM 1819 O O . GLY A 1 259 ? 7.185 -4.375 -12.586 1.00 98.25 259 GLY A O 1
ATOM 1820 N N . VAL A 1 260 ? 5.359 -5.503 -11.940 1.00 98.56 260 VAL A N 1
ATOM 1821 C CA . VAL A 1 260 ? 4.448 -4.359 -11.990 1.00 98.56 260 VAL A CA 1
ATOM 1822 C C . VAL A 1 260 ? 3.559 -4.385 -10.760 1.00 98.56 260 VAL A C 1
ATOM 1824 O O . VAL A 1 260 ? 2.833 -5.352 -10.535 1.00 98.56 260 VAL A O 1
ATOM 1827 N N . LEU A 1 261 ? 3.580 -3.300 -9.987 1.00 97.94 261 LEU A N 1
ATOM 1828 C CA . LEU A 1 261 ? 2.591 -3.071 -8.941 1.00 97.94 261 LEU A CA 1
ATOM 1829 C C . LEU A 1 261 ? 1.298 -2.558 -9.570 1.00 97.94 261 LEU A C 1
ATOM 1831 O O . LEU A 1 261 ? 1.295 -1.603 -10.346 1.00 97.94 261 LEU A O 1
ATOM 1835 N N . LEU A 1 262 ? 0.192 -3.203 -9.232 1.00 98.00 262 LEU A N 1
ATOM 1836 C CA . LEU A 1 262 ? -1.140 -2.914 -9.741 1.00 98.00 262 LEU A CA 1
ATOM 1837 C C . LEU A 1 262 ? -1.990 -2.382 -8.599 1.00 98.00 262 LEU A C 1
ATOM 1839 O O . LEU A 1 262 ? -2.205 -3.094 -7.622 1.00 98.00 262 LEU A O 1
ATOM 1843 N N . GLN A 1 263 ? -2.502 -1.163 -8.734 1.00 97.69 263 GLN A N 1
ATOM 1844 C CA . GLN A 1 263 ? -3.385 -0.551 -7.747 1.00 97.69 263 GLN A CA 1
ATOM 1845 C C . GLN A 1 263 ? -4.786 -0.379 -8.338 1.00 97.69 263 GLN A C 1
ATOM 1847 O O . GLN A 1 263 ? -4.935 0.351 -9.321 1.00 97.69 263 GLN A O 1
ATOM 1852 N N . PRO A 1 264 ? -5.823 -1.008 -7.763 1.00 97.00 264 PRO A N 1
ATOM 1853 C CA . PRO A 1 264 ? -7.209 -0.672 -8.068 1.00 97.00 264 PRO A CA 1
ATOM 1854 C C . PRO A 1 264 ? -7.470 0.830 -7.919 1.00 97.00 264 PRO A C 1
ATOM 1856 O O . PRO A 1 264 ? -6.951 1.466 -7.004 1.00 97.00 264 PRO A O 1
ATOM 1859 N N . GLN A 1 265 ? -8.282 1.412 -8.805 1.00 96.19 265 GLN A N 1
ATOM 1860 C CA . GLN A 1 265 ? -8.700 2.804 -8.621 1.00 96.19 265 GLN A CA 1
ATOM 1861 C C . GLN A 1 265 ? -9.488 2.993 -7.326 1.00 96.19 265 GLN A C 1
ATOM 1863 O O . GLN A 1 265 ? -9.308 4.013 -6.667 1.00 96.19 265 GLN A O 1
ATOM 1868 N N . ILE A 1 266 ? -10.294 2.002 -6.942 1.00 97.31 266 ILE A N 1
ATOM 1869 C CA . ILE A 1 266 ? -10.880 1.877 -5.614 1.00 97.31 266 ILE A CA 1
ATOM 1870 C C . ILE A 1 266 ? -10.380 0.590 -4.962 1.00 97.31 266 ILE A C 1
ATOM 1872 O O . ILE A 1 266 ? -10.758 -0.507 -5.377 1.00 97.31 266 ILE A O 1
ATOM 1876 N N . SER A 1 267 ? -9.560 0.748 -3.928 1.00 97.62 267 SER A N 1
ATOM 1877 C CA . SER A 1 267 ? -9.137 -0.331 -3.034 1.00 97.62 267 SER A CA 1
ATOM 1878 C C . SER A 1 267 ? -10.141 -0.490 -1.886 1.00 97.62 267 SER A C 1
ATOM 1880 O O . SER A 1 267 ? -10.902 0.434 -1.591 1.00 97.62 267 SER A O 1
ATOM 1882 N N . SER A 1 268 ? -10.131 -1.629 -1.194 1.00 97.31 268 SER A N 1
ATOM 1883 C CA . SER A 1 268 ? -10.956 -1.844 -0.004 1.00 97.31 268 SER A CA 1
ATOM 1884 C C . SER A 1 268 ? -10.292 -2.712 1.060 1.00 97.31 268 SER A C 1
ATOM 1886 O O . SER A 1 268 ? -9.534 -3.630 0.743 1.00 97.31 268 SER A O 1
ATOM 1888 N N . VAL A 1 269 ? -10.634 -2.457 2.321 1.00 97.69 269 VAL A N 1
ATOM 1889 C CA . VAL A 1 269 ? -10.406 -3.376 3.442 1.00 97.69 269 VAL A CA 1
ATOM 1890 C C . VAL A 1 269 ? -11.710 -3.562 4.210 1.00 97.69 269 VAL A C 1
ATOM 1892 O O . VAL A 1 269 ? -12.302 -2.600 4.699 1.00 97.69 269 VAL A O 1
ATOM 1895 N N . SER A 1 270 ? -12.167 -4.809 4.300 1.00 97.12 270 SER A N 1
ATOM 1896 C CA . SER A 1 270 ? -13.352 -5.204 5.057 1.00 97.12 270 SER A CA 1
ATOM 1897 C C . SER A 1 270 ? -12.936 -5.843 6.373 1.00 97.12 270 SER A C 1
ATOM 1899 O O . SER A 1 270 ? -12.130 -6.774 6.400 1.00 97.12 270 SER A O 1
ATOM 1901 N N . VAL A 1 271 ? -13.521 -5.372 7.468 1.00 97.75 271 VAL A N 1
ATOM 1902 C CA . VAL A 1 271 ? -13.253 -5.832 8.832 1.00 97.75 271 VAL A CA 1
ATOM 1903 C C . VAL A 1 271 ? -14.541 -6.251 9.527 1.00 97.75 271 VAL A C 1
ATOM 1905 O O . VAL A 1 271 ? -15.635 -5.818 9.162 1.00 97.75 271 VAL A O 1
ATOM 1908 N N . SER A 1 272 ? -14.415 -7.118 10.527 1.00 96.94 272 SER A N 1
ATOM 1909 C CA . SER A 1 272 ? -15.531 -7.557 11.360 1.00 96.94 272 SER A CA 1
ATOM 1910 C C . SER A 1 272 ? -15.118 -7.786 12.813 1.00 96.94 272 SER A C 1
ATOM 1912 O O . SER A 1 272 ? -13.930 -7.841 13.142 1.00 96.94 272 SER A O 1
ATOM 1914 N N . GLY A 1 273 ? -16.115 -7.926 13.681 1.00 96.94 273 GLY A N 1
ATOM 1915 C CA . GLY A 1 273 ? -15.959 -8.271 15.089 1.00 96.94 273 GLY A CA 1
ATOM 1916 C C . GLY A 1 273 ? -17.247 -7.979 15.854 1.00 96.94 273 GLY A C 1
ATOM 1917 O O . GLY A 1 273 ? -18.341 -8.010 15.285 1.00 96.94 273 GLY A O 1
ATOM 1918 N N . SER A 1 274 ? -17.138 -7.672 17.146 1.00 96.56 274 SER A N 1
ATOM 1919 C CA . SER A 1 274 ? -18.297 -7.289 17.966 1.00 96.56 274 SER A CA 1
ATOM 1920 C C . SER A 1 274 ? -18.929 -5.959 17.533 1.00 96.56 274 SER A C 1
ATOM 1922 O O . SER A 1 274 ? -20.097 -5.726 17.832 1.00 96.56 274 SER A O 1
ATOM 1924 N N . GLY A 1 275 ? -18.190 -5.118 16.798 1.00 93.38 275 GLY A N 1
ATOM 1925 C CA . GLY A 1 275 ? -18.686 -3.872 16.207 1.00 93.38 275 GLY A CA 1
ATOM 1926 C C . GLY A 1 275 ? -19.517 -4.056 14.931 1.00 93.38 275 GLY A C 1
ATOM 1927 O O . GLY A 1 275 ? -20.012 -3.072 14.391 1.00 93.38 275 GLY A O 1
ATOM 1928 N N . GLY A 1 276 ? -19.685 -5.291 14.446 1.00 92.25 276 GLY A N 1
ATOM 1929 C CA . GLY A 1 276 ? -20.331 -5.581 13.165 1.00 92.25 276 GLY A CA 1
ATOM 1930 C C . GLY A 1 276 ? -19.342 -5.607 12.000 1.00 92.25 276 GLY A C 1
ATOM 1931 O O . GLY A 1 276 ? -18.131 -5.660 12.206 1.00 92.25 276 GLY A O 1
ATOM 1932 N N . GLN A 1 277 ? -19.865 -5.633 10.773 1.00 93.19 277 GLN A N 1
ATOM 1933 C CA . GLN A 1 277 ? -19.058 -5.643 9.553 1.00 93.19 277 GLN A CA 1
ATOM 1934 C C . GLN A 1 277 ? -18.976 -4.240 8.950 1.00 93.19 277 GLN A C 1
ATOM 1936 O O . GLN A 1 277 ? -20.003 -3.608 8.683 1.00 93.19 277 GLN A O 1
ATOM 1941 N N . SER A 1 278 ? -17.748 -3.815 8.663 1.00 94.44 278 SER A N 1
ATOM 1942 C CA . SER A 1 278 ? -17.446 -2.523 8.052 1.00 94.44 278 SER A CA 1
ATOM 1943 C C . SER A 1 278 ? -16.478 -2.691 6.889 1.00 94.44 278 SER A C 1
ATOM 1945 O O . SER A 1 278 ? -15.693 -3.636 6.852 1.00 94.44 278 SER A O 1
ATOM 1947 N N . THR A 1 279 ? -16.522 -1.782 5.923 1.00 96.38 279 THR A N 1
ATOM 1948 C CA . THR A 1 279 ? -15.572 -1.723 4.810 1.00 96.38 279 THR A CA 1
ATOM 1949 C C . THR A 1 279 ? -15.095 -0.296 4.619 1.00 96.38 279 THR A C 1
ATOM 1951 O O . THR A 1 279 ? -15.902 0.621 4.497 1.00 96.38 279 THR A O 1
ATOM 1954 N N . LEU A 1 280 ? -13.780 -0.120 4.574 1.00 97.19 280 LEU A N 1
ATOM 1955 C CA . LEU A 1 280 ? -13.143 1.119 4.158 1.00 97.19 280 LEU A CA 1
ATOM 1956 C C . LEU A 1 280 ? -12.846 1.012 2.662 1.00 97.19 280 LEU A C 1
ATOM 1958 O O . LEU A 1 280 ? -12.110 0.113 2.261 1.00 97.19 280 LEU A O 1
ATOM 1962 N N . TYR A 1 281 ? -13.407 1.911 1.855 1.00 97.44 281 TYR A N 1
ATOM 1963 C CA . TYR A 1 281 ? -13.094 2.062 0.431 1.00 97.44 281 TYR A CA 1
ATOM 1964 C C . TYR A 1 281 ? -12.126 3.227 0.237 1.00 97.44 281 TYR A C 1
ATOM 1966 O O . TYR A 1 281 ? -12.314 4.273 0.847 1.00 97.44 281 TYR A O 1
ATOM 1974 N N . ILE A 1 282 ? -11.106 3.071 -0.607 1.00 97.56 282 ILE A N 1
ATOM 1975 C CA . ILE A 1 282 ? -10.002 4.028 -0.747 1.00 97.56 282 ILE A CA 1
ATOM 1976 C C . ILE A 1 282 ? -9.796 4.369 -2.215 1.00 97.56 282 ILE A C 1
ATOM 1978 O O . ILE A 1 282 ? -9.558 3.480 -3.029 1.00 97.56 282 ILE A O 1
ATOM 1982 N N . SER A 1 283 ? -9.820 5.656 -2.551 1.00 96.94 283 SER A N 1
ATOM 1983 C CA . SER A 1 283 ? -9.635 6.123 -3.921 1.00 96.94 283 SER A CA 1
ATOM 1984 C C . SER A 1 283 ? -8.172 6.423 -4.235 1.00 96.94 283 SER A C 1
ATOM 1986 O O . SER A 1 283 ? -7.516 7.219 -3.567 1.00 96.94 283 SER A O 1
ATOM 1988 N N . ALA A 1 284 ? -7.677 5.817 -5.308 1.00 96.12 284 ALA A N 1
ATOM 1989 C CA . ALA A 1 284 ? -6.485 6.232 -6.044 1.00 96.12 284 ALA A CA 1
ATOM 1990 C C . ALA A 1 284 ? -6.845 6.943 -7.365 1.00 96.12 284 ALA A C 1
ATOM 1992 O O . ALA A 1 284 ? -5.966 7.243 -8.176 1.00 96.12 284 ALA A O 1
ATOM 1993 N N . ALA A 1 285 ? -8.139 7.182 -7.610 1.00 92.94 285 ALA A N 1
ATOM 1994 C CA . ALA A 1 285 ? -8.636 7.843 -8.805 1.00 92.94 285 ALA A CA 1
ATOM 1995 C C . ALA A 1 285 ? -8.505 9.371 -8.709 1.00 92.94 285 ALA A C 1
ATOM 1997 O O . ALA A 1 285 ? -8.583 9.969 -7.634 1.00 92.94 285 ALA A O 1
ATOM 1998 N N . THR A 1 286 ? -8.363 10.018 -9.867 1.00 88.94 286 THR A N 1
ATOM 1999 C CA . THR A 1 286 ? -8.351 11.485 -9.994 1.00 88.94 286 THR A CA 1
ATOM 2000 C C . THR A 1 286 ? -9.753 12.099 -10.009 1.00 88.94 286 THR A C 1
ATOM 2002 O O . THR A 1 286 ? -9.889 13.313 -9.868 1.00 88.94 286 THR A O 1
ATOM 2005 N N . GLY A 1 287 ? -10.795 11.275 -10.161 1.00 89.88 287 GLY A N 1
ATOM 2006 C CA . GLY A 1 287 ? -12.202 11.668 -10.119 1.00 89.88 287 GLY A CA 1
ATOM 2007 C C . GLY A 1 287 ? -13.003 10.848 -9.107 1.00 89.88 287 GLY A C 1
ATOM 2008 O O . GLY A 1 287 ? -12.548 9.805 -8.634 1.00 89.88 287 GLY A O 1
ATOM 2009 N N . SER A 1 288 ? -14.206 11.327 -8.783 1.00 90.12 288 SER A N 1
ATOM 2010 C CA . SER A 1 288 ? -15.151 10.575 -7.952 1.00 90.12 288 SER A CA 1
ATOM 2011 C C . SER A 1 288 ? -15.533 9.268 -8.642 1.00 90.12 288 SER A C 1
ATOM 2013 O O . SER A 1 288 ? -15.749 9.252 -9.855 1.00 90.12 288 SER A O 1
ATOM 2015 N N . THR A 1 289 ? -15.619 8.185 -7.876 1.00 90.69 289 THR A N 1
ATOM 2016 C CA . THR A 1 289 ? -15.962 6.860 -8.402 1.00 90.69 289 THR A CA 1
ATOM 2017 C C . THR A 1 289 ? -17.069 6.241 -7.567 1.00 90.69 289 THR A C 1
ATOM 2019 O O . THR A 1 289 ? -17.006 6.266 -6.340 1.00 90.69 289 THR A O 1
ATOM 2022 N N . ASP A 1 290 ? -18.045 5.638 -8.243 1.00 89.38 290 ASP A N 1
ATOM 2023 C CA . ASP A 1 290 ? -19.095 4.861 -7.597 1.00 89.38 290 ASP A CA 1
ATOM 2024 C C . ASP A 1 290 ? -18.792 3.369 -7.708 1.00 89.38 290 ASP A C 1
ATOM 2026 O O . ASP A 1 290 ? -1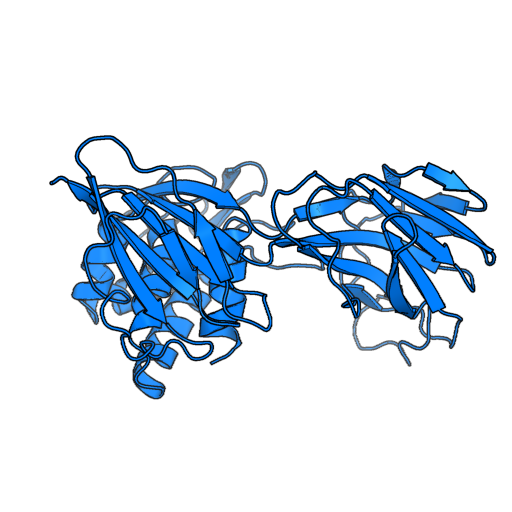8.509 2.851 -8.793 1.00 89.38 290 ASP A O 1
ATOM 2030 N N . ARG A 1 291 ? -18.898 2.660 -6.587 1.00 89.44 291 ARG A N 1
ATOM 2031 C CA . ARG A 1 291 ? -18.793 1.204 -6.522 1.00 89.44 291 ARG A CA 1
ATOM 2032 C C . ARG A 1 291 ? -20.132 0.610 -6.143 1.00 89.44 291 ARG A C 1
ATOM 2034 O O . ARG A 1 291 ? -20.771 1.050 -5.192 1.00 89.44 291 ARG A O 1
ATOM 2041 N N . LYS A 1 292 ? -20.551 -0.406 -6.891 1.00 87.56 292 LYS A N 1
ATOM 2042 C CA . LYS A 1 292 ? -21.701 -1.219 -6.514 1.00 87.56 292 LYS A CA 1
ATOM 2043 C C . LYS A 1 292 ? -21.275 -2.189 -5.415 1.00 87.56 292 LYS A C 1
ATOM 2045 O O . LYS A 1 292 ? -20.225 -2.815 -5.529 1.00 87.56 292 LYS A O 1
ATOM 2050 N N . VAL A 1 293 ? -22.102 -2.308 -4.387 1.00 85.75 293 VAL A N 1
ATOM 2051 C CA . VAL A 1 293 ? -21.915 -3.219 -3.261 1.00 85.75 293 VAL A CA 1
ATOM 2052 C C . VAL A 1 293 ? -23.081 -4.190 -3.230 1.00 85.75 293 VAL A C 1
ATOM 2054 O O . VAL A 1 293 ? -24.243 -3.791 -3.338 1.00 85.75 293 VAL A O 1
ATOM 2057 N N . ASP A 1 294 ? -22.772 -5.472 -3.080 1.00 82.19 294 ASP A N 1
ATOM 2058 C CA . ASP A 1 294 ? -23.797 -6.486 -2.888 1.00 82.19 294 ASP A CA 1
ATOM 2059 C C . ASP A 1 294 ? -24.401 -6.334 -1.489 1.00 82.19 294 ASP A C 1
ATOM 2061 O O . ASP A 1 294 ? -23.747 -6.569 -0.472 1.00 82.19 294 ASP A O 1
ATOM 2065 N N . MET A 1 295 ? -25.663 -5.910 -1.441 1.00 82.25 295 MET A N 1
ATOM 2066 C CA . MET A 1 295 ? -26.407 -5.752 -0.197 1.00 82.25 295 MET A CA 1
ATOM 2067 C C . MET A 1 295 ? -27.171 -7.034 0.149 1.00 82.25 295 MET A C 1
ATOM 2069 O O . MET A 1 295 ? -28.034 -7.460 -0.627 1.00 82.25 295 MET A O 1
ATOM 2073 N N . PRO A 1 296 ? -26.933 -7.629 1.331 1.00 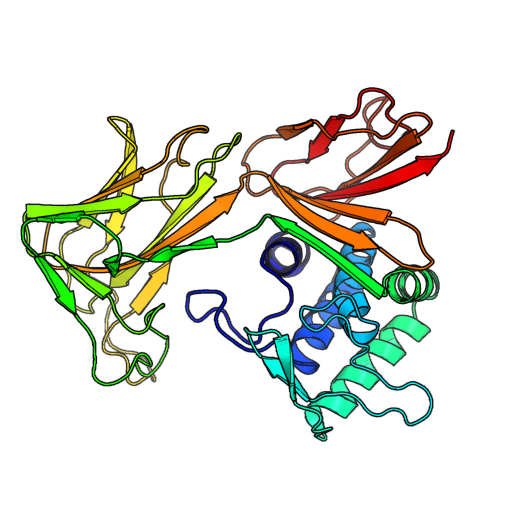82.62 296 PRO A N 1
ATOM 2074 C CA . PRO A 1 296 ? -27.781 -8.697 1.833 1.00 82.62 296 PRO A CA 1
ATOM 2075 C C . PRO A 1 296 ? -29.227 -8.215 2.013 1.00 82.62 296 PRO A C 1
ATOM 2077 O O . PRO A 1 296 ? -29.484 -7.067 2.386 1.00 82.62 296 PRO A O 1
ATOM 2080 N N . GLN A 1 297 ? -30.193 -9.107 1.784 1.00 85.31 297 GLN A N 1
ATOM 2081 C CA . GLN A 1 297 ? -31.606 -8.790 1.983 1.00 85.31 297 GLN A CA 1
ATOM 2082 C C . GLN A 1 297 ? -31.865 -8.357 3.436 1.00 85.31 297 GLN A C 1
ATOM 2084 O O . GLN A 1 297 ? -31.459 -9.038 4.377 1.00 85.31 297 GLN A O 1
ATOM 2089 N N . GLY A 1 298 ? -32.584 -7.245 3.617 1.00 84.81 298 GLY A N 1
ATOM 2090 C CA . GLY A 1 298 ? -32.920 -6.719 4.944 1.00 84.81 298 GLY A CA 1
ATOM 2091 C C . GLY A 1 298 ? -31.840 -5.840 5.578 1.00 84.81 298 GLY A C 1
ATOM 2092 O O . GLY A 1 298 ? -31.899 -5.618 6.784 1.00 84.81 298 GLY A O 1
ATOM 2093 N N . PHE A 1 299 ? -30.878 -5.349 4.794 1.00 86.44 299 PHE A N 1
ATOM 2094 C CA . PHE A 1 299 ? -29.877 -4.371 5.226 1.00 86.44 299 PHE A CA 1
ATOM 2095 C C . PHE A 1 299 ? -29.974 -3.070 4.413 1.00 86.44 299 PHE A C 1
ATOM 2097 O O . PHE A 1 299 ? -30.602 -3.045 3.351 1.00 86.44 299 PHE A O 1
ATOM 2104 N N . HIS A 1 300 ? -29.333 -2.013 4.911 1.00 86.25 300 HIS A N 1
ATOM 2105 C CA . HIS A 1 300 ? -28.983 -0.778 4.205 1.00 86.25 300 HIS A CA 1
ATOM 2106 C C . HIS A 1 300 ? -27.523 -0.398 4.494 1.00 86.25 300 HIS A C 1
ATOM 2108 O O . HIS A 1 300 ? -26.931 -0.875 5.469 1.00 86.25 300 HIS A O 1
ATOM 2114 N N . LEU A 1 301 ? -26.927 0.431 3.633 1.00 87.12 301 LEU A N 1
ATOM 2115 C CA . LEU A 1 301 ? -25.577 0.956 3.847 1.00 87.12 301 LEU A CA 1
ATOM 2116 C C . LEU A 1 301 ? -25.652 2.219 4.697 1.00 87.12 301 LEU A C 1
ATOM 2118 O O . LEU A 1 301 ? -26.398 3.126 4.356 1.00 87.12 301 LEU A O 1
ATOM 2122 N N . SER A 1 302 ? -24.850 2.309 5.753 1.00 88.56 302 SER A N 1
ATOM 2123 C CA . SER A 1 302 ? -24.506 3.593 6.369 1.00 88.56 302 SER A CA 1
ATOM 2124 C C . SER A 1 302 ? -23.081 3.940 5.961 1.00 88.56 302 SER A C 1
ATOM 2126 O O . SER A 1 302 ? -22.180 3.115 6.142 1.00 88.56 302 SER A O 1
ATOM 2128 N N . GLN A 1 303 ? -22.892 5.113 5.360 1.00 89.56 303 GLN A N 1
ATOM 2129 C CA . GLN A 1 303 ? -21.614 5.537 4.798 1.00 89.56 303 GLN A CA 1
ATOM 2130 C C . GLN A 1 303 ? -21.200 6.923 5.292 1.00 89.56 303 GLN A C 1
ATOM 2132 O O . GLN A 1 303 ? -22.037 7.807 5.455 1.00 89.56 303 GLN A O 1
ATOM 2137 N N . GLU A 1 304 ? -19.898 7.101 5.492 1.00 91.94 304 GLU A N 1
ATOM 2138 C CA . GLU A 1 304 ? -19.260 8.374 5.823 1.00 91.94 304 GLU A CA 1
ATOM 2139 C C . GLU A 1 304 ? -18.094 8.593 4.857 1.00 91.94 304 GLU A C 1
ATOM 2141 O O . GLU A 1 304 ? -17.128 7.822 4.839 1.00 91.94 304 GLU A O 1
ATOM 2146 N N . ALA A 1 305 ? -18.202 9.616 4.008 1.00 92.69 305 ALA A N 1
ATOM 2147 C CA . ALA A 1 305 ? -17.207 9.915 2.983 1.00 92.69 305 ALA A CA 1
ATOM 2148 C C . ALA A 1 305 ? -16.238 11.010 3.441 1.00 92.69 305 ALA A C 1
ATOM 2150 O O . ALA A 1 305 ? -16.647 12.057 3.949 1.00 92.69 305 ALA A O 1
ATOM 2151 N N . PHE A 1 306 ? -14.950 10.799 3.178 1.00 94.56 306 PHE A N 1
ATOM 2152 C CA . PHE A 1 306 ? -13.869 11.713 3.520 1.00 94.56 306 PHE A CA 1
ATOM 2153 C C . PHE A 1 306 ? -13.006 12.029 2.299 1.00 94.56 306 PHE A C 1
ATOM 2155 O O . PHE A 1 306 ? -12.763 11.179 1.439 1.00 94.56 306 PHE A O 1
ATOM 2162 N N . ASP A 1 307 ? -12.541 13.270 2.207 1.00 94.50 307 ASP A N 1
ATOM 2163 C CA . ASP A 1 307 ? -11.688 13.726 1.117 1.00 94.50 307 ASP A CA 1
ATOM 2164 C C . ASP A 1 307 ? -10.221 13.284 1.286 1.00 94.50 307 ASP A C 1
ATOM 2166 O O . ASP A 1 307 ? -9.837 12.597 2.235 1.00 94.50 307 ASP A O 1
ATOM 2170 N N . ALA A 1 308 ? -9.363 13.726 0.367 1.00 95.12 308 ALA A N 1
ATOM 2171 C CA . ALA A 1 308 ? -7.932 13.424 0.347 1.00 95.12 308 ALA A CA 1
ATOM 2172 C C . ALA A 1 308 ? -7.116 13.982 1.536 1.00 95.12 308 ALA A C 1
ATOM 2174 O O . ALA A 1 308 ? -5.891 13.808 1.591 1.00 95.12 308 ALA A O 1
ATOM 2175 N N . SER A 1 309 ? -7.778 14.671 2.464 1.00 94.69 309 SER A N 1
ATOM 2176 C CA . SER A 1 309 ? -7.252 15.177 3.726 1.00 94.69 309 SER A CA 1
ATOM 2177 C C . SER A 1 309 ? -7.949 14.565 4.952 1.00 94.69 309 SER A C 1
ATOM 2179 O O . SER A 1 309 ? -7.598 14.900 6.078 1.00 94.69 309 SER A O 1
ATOM 2181 N N . GLY A 1 310 ? -8.888 13.633 4.771 1.00 94.00 310 GLY A N 1
ATOM 2182 C CA . GLY A 1 310 ? -9.650 13.038 5.871 1.00 94.00 310 GLY A CA 1
ATOM 2183 C C . GLY A 1 310 ? -10.732 13.965 6.436 1.00 94.00 310 GLY A C 1
ATOM 2184 O O . GLY A 1 310 ? -11.219 13.730 7.544 1.00 94.00 310 GLY A O 1
ATOM 2185 N N . GLN A 1 311 ? -11.090 15.027 5.706 1.00 94.69 311 GLN A N 1
ATOM 2186 C CA . GLN A 1 311 ? -12.209 15.900 6.052 1.00 94.69 311 GLN A CA 1
ATOM 2187 C C . GLN A 1 311 ? -13.515 15.302 5.536 1.00 94.69 311 GLN A C 1
ATOM 2189 O O . GLN A 1 311 ? -13.515 14.758 4.429 1.00 94.69 311 GLN A O 1
ATOM 2194 N N . PRO A 1 312 ? -14.628 15.411 6.281 1.00 92.31 312 PRO A N 1
ATOM 2195 C CA . PRO A 1 312 ? -15.925 14.975 5.788 1.00 92.31 312 PRO A CA 1
ATOM 2196 C C . PRO A 1 312 ? -16.257 15.661 4.462 1.00 92.31 312 PRO A C 1
ATOM 2198 O O . PRO A 1 312 ? -16.197 16.889 4.347 1.00 92.31 312 PRO A O 1
ATOM 2201 N N . VAL A 1 313 ? -16.639 14.877 3.459 1.00 89.38 313 VAL A N 1
ATOM 2202 C CA . VAL A 1 313 ? -17.180 15.424 2.216 1.00 89.38 313 VAL A CA 1
ATOM 2203 C C . VAL A 1 313 ? -18.546 16.016 2.548 1.00 89.38 313 VAL A C 1
ATOM 2205 O O . VAL A 1 313 ? -19.388 15.361 3.165 1.00 89.38 313 VAL A O 1
ATOM 2208 N N . THR A 1 314 ? -18.752 17.292 2.200 1.00 69.19 314 THR A N 1
ATOM 2209 C CA . THR A 1 314 ? -20.022 17.971 2.484 1.00 69.19 314 THR A CA 1
ATOM 2210 C C . THR A 1 314 ? -21.148 17.200 1.800 1.00 69.19 314 THR A C 1
ATOM 2212 O O . THR A 1 314 ? -21.077 17.016 0.583 1.00 69.19 314 THR A O 1
ATOM 2215 N N . PRO A 1 315 ? -22.167 16.747 2.547 1.00 54.69 315 PRO A N 1
ATOM 2216 C CA . PRO A 1 315 ? -23.164 15.859 1.990 1.00 54.69 315 PRO A CA 1
ATOM 2217 C C . PRO A 1 315 ? -23.906 16.525 0.829 1.00 54.69 315 PRO A C 1
ATOM 2219 O O . PRO A 1 315 ? -24.525 17.578 0.982 1.00 54.69 315 PRO A O 1
ATOM 2222 N N . GLY A 1 316 ? -23.907 15.860 -0.327 1.00 52.53 316 GLY A N 1
ATOM 2223 C CA . GLY A 1 316 ? -25.122 15.829 -1.141 1.00 52.53 316 GLY A CA 1
ATOM 2224 C C . GLY A 1 316 ? -26.249 15.134 -0.354 1.00 52.53 316 GLY A C 1
ATOM 2225 O O . GLY A 1 316 ? -25.950 14.445 0.623 1.00 52.53 316 GLY A O 1
ATOM 2226 N N . PRO A 1 317 ? -27.527 15.278 -0.750 1.00 45.16 317 PRO A N 1
ATOM 2227 C CA . PRO A 1 317 ? -28.681 14.773 0.010 1.00 45.16 317 PRO A CA 1
ATOM 2228 C C . PRO A 1 317 ? -28.607 13.291 0.440 1.00 45.16 317 PRO A C 1
ATOM 2230 O O . PRO A 1 317 ? -29.245 12.939 1.426 1.00 45.16 317 PRO A O 1
ATOM 2233 N N . ASP A 1 318 ? -27.772 12.470 -0.209 1.00 48.44 318 ASP A N 1
ATOM 2234 C CA . ASP A 1 318 ? -27.662 11.021 0.023 1.00 48.44 318 ASP A CA 1
ATOM 2235 C C . ASP A 1 318 ? -26.266 10.538 0.499 1.00 48.44 318 ASP A C 1
ATOM 2237 O O . ASP A 1 318 ? -26.026 9.337 0.590 1.00 48.44 318 ASP A O 1
ATOM 2241 N N . GLN A 1 319 ? -25.305 11.432 0.783 1.00 50.34 319 GLN A N 1
ATOM 2242 C CA . GLN A 1 319 ? -23.892 11.026 0.967 1.00 50.34 319 GLN A CA 1
ATOM 2243 C C . GLN A 1 319 ? -23.487 10.597 2.385 1.00 50.34 319 GLN A C 1
ATOM 2245 O O . GLN A 1 319 ? -22.512 9.870 2.515 1.00 50.34 319 GLN A O 1
ATOM 2250 N N . ASN A 1 320 ? -24.220 11.011 3.425 1.00 53.88 320 ASN A N 1
ATOM 2251 C CA . ASN A 1 320 ? -23.952 10.630 4.827 1.00 53.88 320 ASN A CA 1
ATOM 2252 C C . ASN A 1 320 ? -25.192 10.005 5.498 1.00 53.88 320 ASN A C 1
ATOM 2254 O O . ASN A 1 320 ? -25.378 10.094 6.711 1.00 53.88 320 ASN A O 1
ATOM 2258 N N . GLY A 1 321 ? -26.097 9.455 4.684 1.00 56.06 321 GLY A N 1
ATOM 2259 C CA . GLY A 1 321 ? -27.337 8.821 5.117 1.00 56.06 321 GLY A CA 1
ATOM 2260 C C . GLY A 1 321 ? -27.363 7.335 4.781 1.00 56.06 321 GLY A C 1
ATOM 2261 O O . GLY A 1 321 ? -26.471 6.815 4.111 1.00 56.06 321 GLY A O 1
ATOM 2262 N N . ALA A 1 322 ? -28.413 6.658 5.243 1.00 63.00 322 ALA A N 1
ATOM 2263 C CA . ALA A 1 322 ? -28.710 5.300 4.822 1.00 63.00 322 ALA A CA 1
ATOM 2264 C C . ALA A 1 322 ? -28.912 5.253 3.294 1.00 63.00 322 ALA A C 1
ATOM 2266 O O . ALA A 1 322 ? -29.890 5.812 2.798 1.00 63.00 322 ALA A O 1
ATOM 2267 N N . ASP A 1 323 ? -28.018 4.594 2.551 1.00 68.00 323 ASP A N 1
ATOM 2268 C CA . ASP A 1 323 ? -28.211 4.337 1.123 1.00 68.00 323 ASP A CA 1
ATOM 2269 C C . ASP A 1 323 ? -28.836 2.952 0.908 1.00 68.00 323 ASP A C 1
ATOM 2271 O O . ASP A 1 323 ? -28.311 1.914 1.326 1.00 68.00 323 ASP A O 1
ATOM 2275 N N . HIS A 1 324 ? -29.976 2.946 0.220 1.00 68.12 324 HIS A N 1
ATOM 2276 C CA . HIS A 1 324 ? -30.686 1.740 -0.203 1.00 68.12 324 HIS A CA 1
ATOM 2277 C C . HIS A 1 324 ? -30.316 1.300 -1.628 1.00 68.12 324 HIS A C 1
ATOM 2279 O O . HIS A 1 324 ? -30.740 0.229 -2.063 1.00 68.12 324 HIS A O 1
ATOM 2285 N N . SER A 1 325 ? -29.553 2.110 -2.371 1.00 75.38 325 SER A N 1
ATOM 2286 C CA . SER A 1 325 ? -29.170 1.841 -3.761 1.00 75.38 325 SER A CA 1
ATOM 2287 C C . SER A 1 325 ? -28.018 0.837 -3.896 1.00 75.38 325 SER A C 1
ATOM 2289 O O . SER A 1 325 ? -27.773 0.326 -4.994 1.00 75.38 325 SER A O 1
ATOM 2291 N N . GLY A 1 326 ? -27.327 0.529 -2.792 1.00 83.81 326 GLY A N 1
ATOM 2292 C CA . GLY A 1 326 ? -26.161 -0.351 -2.784 1.00 83.81 326 GLY A CA 1
ATOM 2293 C C . GLY A 1 326 ? -24.966 0.265 -3.504 1.00 83.81 326 GLY A C 1
ATOM 2294 O O . GLY A 1 326 ? -24.208 -0.459 -4.154 1.00 83.81 326 GLY A O 1
ATOM 2295 N N . ARG A 1 327 ? -24.815 1.595 -3.455 1.00 88.50 327 ARG A N 1
ATOM 2296 C CA . ARG A 1 327 ? -23.698 2.305 -4.081 1.00 88.50 327 ARG A CA 1
ATOM 2297 C C . ARG A 1 327 ? -22.865 3.008 -3.025 1.00 88.50 327 ARG A C 1
ATOM 2299 O O . ARG A 1 327 ? -23.379 3.658 -2.127 1.00 88.50 327 ARG A O 1
ATOM 2306 N N . VAL A 1 328 ? -21.555 2.910 -3.187 1.00 90.44 328 VAL A N 1
ATOM 2307 C CA . VAL A 1 328 ? -20.587 3.648 -2.382 1.00 90.44 328 VAL A CA 1
ATOM 2308 C C . VAL A 1 328 ? -19.878 4.630 -3.292 1.00 90.44 328 VAL A C 1
ATOM 2310 O O . VAL A 1 328 ? -19.205 4.220 -4.241 1.00 90.44 328 VAL A O 1
ATOM 2313 N N . THR A 1 329 ? -20.026 5.918 -3.006 1.00 89.75 329 THR A N 1
ATOM 2314 C CA . THR A 1 329 ? -19.275 6.974 -3.686 1.00 89.75 329 THR A CA 1
ATOM 2315 C C . THR A 1 329 ? -17.996 7.250 -2.912 1.00 89.75 329 THR A C 1
ATOM 2317 O O . THR A 1 329 ? -18.025 7.449 -1.698 1.00 89.75 329 THR A O 1
ATOM 2320 N N . VAL A 1 330 ? -16.864 7.284 -3.614 1.00 93.44 330 VAL A N 1
ATOM 2321 C CA . VAL A 1 330 ? -15.558 7.595 -3.025 1.00 93.44 330 VAL A CA 1
ATOM 2322 C C . VAL A 1 330 ? -14.970 8.821 -3.712 1.00 93.44 330 VAL 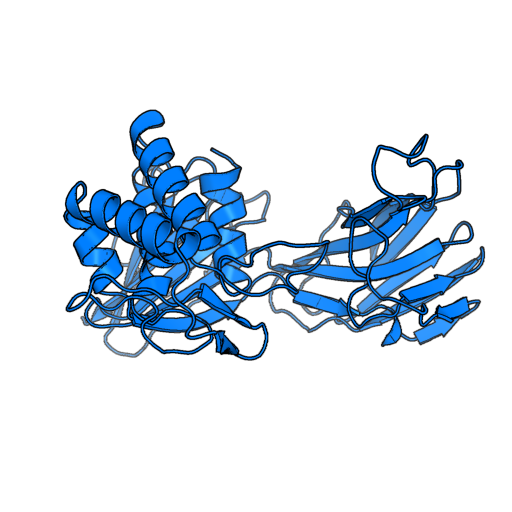A C 1
ATOM 2324 O O . VAL A 1 330 ? -14.778 8.839 -4.933 1.00 93.44 330 VAL A O 1
ATOM 2327 N N . ALA A 1 331 ? -14.683 9.853 -2.917 1.00 93.69 331 ALA A N 1
ATOM 2328 C CA . ALA A 1 331 ? -14.074 11.091 -3.388 1.00 93.69 331 ALA A CA 1
ATOM 2329 C C . ALA A 1 331 ? -12.655 10.848 -3.943 1.00 93.69 331 ALA A C 1
ATOM 2331 O O . ALA A 1 331 ? -11.962 9.937 -3.483 1.00 93.69 331 ALA A O 1
ATOM 2332 N N . PRO A 1 332 ? -12.187 11.652 -4.916 1.00 94.31 332 PRO A N 1
ATOM 2333 C CA . PRO A 1 332 ? -10.854 11.495 -5.494 1.00 94.31 332 PRO A CA 1
ATOM 2334 C C . PRO A 1 332 ? -9.766 11.626 -4.427 1.00 94.31 332 PRO A C 1
ATOM 2336 O O . PRO A 1 332 ? -9.727 12.605 -3.680 1.00 94.31 332 PRO A O 1
ATOM 2339 N N . GLY A 1 333 ? -8.889 10.625 -4.348 1.00 94.00 333 GLY A N 1
ATOM 2340 C CA . GLY A 1 333 ? -7.838 10.545 -3.331 1.00 94.00 333 GLY A CA 1
ATOM 2341 C C . GLY A 1 333 ? -8.336 10.418 -1.887 1.00 94.00 333 GLY A C 1
ATOM 2342 O O . GLY A 1 333 ? -7.514 10.485 -0.981 1.00 94.00 333 GLY A O 1
ATOM 2343 N N . GLY A 1 334 ? -9.646 10.300 -1.660 1.00 95.38 334 GLY A N 1
ATOM 2344 C CA . GLY A 1 334 ? -10.259 10.165 -0.343 1.00 95.38 334 GLY A CA 1
ATOM 2345 C C . GLY A 1 334 ? -10.587 8.718 0.011 1.00 95.38 334 GLY A C 1
ATOM 2346 O O . GLY A 1 334 ? -10.118 7.771 -0.629 1.00 95.38 334 GLY A O 1
ATOM 2347 N N . PHE A 1 335 ? -11.426 8.549 1.024 1.00 96.75 335 PHE A N 1
ATOM 2348 C CA . PHE A 1 335 ? -11.905 7.244 1.464 1.00 96.75 335 PHE A CA 1
ATOM 2349 C C . PHE A 1 335 ? -13.332 7.330 2.003 1.00 96.75 335 PHE A C 1
ATOM 2351 O O . PHE A 1 335 ? -13.765 8.382 2.461 1.00 96.75 335 PHE A O 1
ATOM 2358 N N . THR A 1 336 ? -14.055 6.215 1.969 1.00 95.69 336 THR A N 1
ATOM 2359 C CA . THR A 1 336 ? -15.429 6.120 2.475 1.00 95.69 336 THR A CA 1
ATOM 2360 C C . THR A 1 336 ? -15.528 4.945 3.434 1.00 95.69 336 THR A C 1
ATOM 2362 O O . THR A 1 336 ? -15.213 3.809 3.069 1.00 95.69 336 THR A O 1
ATOM 2365 N N . TRP A 1 337 ? -15.945 5.220 4.666 1.00 94.69 337 TRP A N 1
ATOM 2366 C CA . TRP A 1 337 ? -16.247 4.208 5.670 1.00 94.69 337 TRP A CA 1
ATOM 2367 C C . TRP A 1 337 ? -17.685 3.739 5.494 1.00 94.69 337 TRP A C 1
ATOM 2369 O O . TRP A 1 337 ? -18.590 4.561 5.412 1.00 94.69 337 TRP A O 1
ATOM 2379 N N . VAL A 1 338 ? -17.902 2.428 5.418 1.00 93.06 338 VAL A N 1
ATOM 2380 C CA . VAL A 1 338 ? -19.218 1.843 5.146 1.00 93.06 338 VAL A CA 1
ATOM 2381 C C . VAL A 1 338 ? -19.521 0.758 6.162 1.00 93.06 338 VAL A C 1
ATOM 2383 O O . VAL A 1 338 ? -18.693 -0.115 6.407 1.00 93.06 338 VAL A O 1
ATOM 2386 N N . THR A 1 339 ? -20.729 0.770 6.710 1.00 90.75 339 THR A N 1
ATOM 2387 C CA . THR A 1 339 ? -21.246 -0.260 7.617 1.00 90.75 339 THR A CA 1
ATOM 2388 C C . THR A 1 339 ? -22.542 -0.847 7.068 1.00 90.75 339 THR A C 1
ATOM 2390 O O . THR A 1 339 ? -23.353 -0.141 6.463 1.00 90.75 339 THR A O 1
ATOM 2393 N N . LEU A 1 340 ? -22.735 -2.155 7.257 1.00 85.94 340 LEU A N 1
ATOM 2394 C CA . LEU A 1 340 ? -23.993 -2.827 6.928 1.00 85.94 340 LEU A CA 1
ATOM 2395 C C . LEU A 1 340 ? -24.920 -2.786 8.141 1.00 85.94 340 LEU A C 1
ATOM 2397 O O . LEU A 1 340 ? -24.652 -3.424 9.159 1.00 85.94 340 LEU A O 1
ATOM 2401 N N . VAL A 1 341 ? -26.033 -2.067 8.015 1.00 84.44 341 VAL A N 1
ATOM 2402 C CA . VAL A 1 341 ? -27.014 -1.889 9.089 1.00 84.44 341 VAL A CA 1
ATOM 2403 C C . VAL A 1 341 ? -28.275 -2.670 8.749 1.00 84.44 341 VAL A C 1
ATOM 2405 O O . VAL A 1 341 ? -28.774 -2.613 7.628 1.00 84.44 341 VAL A O 1
ATOM 2408 N N . ARG A 1 342 ? -28.784 -3.448 9.705 1.00 84.38 342 ARG A N 1
ATOM 2409 C CA . ARG A 1 342 ? -30.022 -4.213 9.525 1.00 84.38 342 ARG A CA 1
ATOM 2410 C C . ARG A 1 342 ? -31.229 -3.267 9.555 1.00 84.38 342 ARG A C 1
ATOM 2412 O O . ARG A 1 342 ? -31.277 -2.387 10.412 1.00 84.38 342 ARG A O 1
ATOM 2419 N N . ASN A 1 343 ? -32.164 -3.459 8.623 1.00 81.69 343 ASN A N 1
ATOM 2420 C CA . ASN A 1 343 ? -33.441 -2.736 8.554 1.00 81.69 343 ASN A CA 1
ATOM 2421 C C . ASN A 1 343 ? -34.362 -3.064 9.732 1.00 81.69 343 ASN A C 1
ATOM 2423 O O . ASN A 1 343 ? -34.273 -4.201 10.258 1.00 81.69 343 ASN A O 1
#

Sequence (343 aa):
MKDSAQFTPQLLAAGGPDNAWSPTPGEAQIAYGVDSRVEGLVATARAANAPGLLDVAAVAAGWYFGANRSGKPAYNPATGTAIDGIETDGRVNPNSGAESTIHTLLSMLALDANPELKAKALGISSTVGTDGLKVAEAETGTISGGAVVKPASAWTGEANWSGGAYVALNAGGTLKITVPVSDQARNAYPIVNQRPEAAGMTSWTSGTTFLGSTPNGGAGEQGITAAPGKLFPFSLDHAIPAGQDSLTAKAGSDVSIDGVLLQPQISSVSVSGSGGQSTLYISAATGSTDRKVDMPQGFHLSQEAFDASGQPVTPGPDQNGADHSGRVTVAPGGFTWVTLVRN

pLDDT: mean 93.9, std 7.93, range [45.16, 98.88]